Protein AF-A0A1I4W2R2-F1 (afdb_monomer_lite)

Organism: NCBI:txid913024

Foldseek 3Di:
DDQDDDPPPDPDDDDDPDDDDDDPLCPPPLVPQDLVLLVLLLVLLVVLVVLVVLLVVQLVQLVVQLVLLVCVLVCVPDRDLGDGDGDPPPPCVVVPPPDPPSLVSVPVCSVVLVVLVVQLVVLSVQLVVLSVVLVVCSVVVVCVVVSCPSSVVSSVSNVVSVRSNSVSSSVNSVVRVSSSLSSLLSNCVVPLCSVLLSLLVVLLVLLVVLLSVLVNCQVVVNDDLVVNVVSLVVSVVSLVVLPDQDDGPPPVCPVLNVLSVQLSVLSVVLSVLSVVQSVVCVVVVTRDPVSSVSNVVSSVSNVVSSVVNVD

pLDDT: mean 81.14, std 19.71, range [22.89, 98.5]

InterPro domains:
  IPR024291 Protein of unknown function DUF3829 [PF12889] (123-288)

Structure (mmCIF, N/CA/C/O backbone):
data_AF-A0A1I4W2R2-F1
#
_entry.id   AF-A0A1I4W2R2-F1
#
loop_
_atom_site.group_PDB
_atom_site.id
_atom_site.type_symbol
_atom_site.label_atom_id
_atom_site.label_alt_id
_atom_site.label_comp_id
_atom_site.label_asym_id
_atom_site.label_entity_id
_atom_site.label_seq_id
_atom_site.pdbx_PDB_ins_code
_atom_site.Cartn_x
_atom_site.Cartn_y
_atom_site.Cartn_z
_atom_site.occupancy
_atom_site.B_iso_or_equiv
_atom_site.auth_seq_id
_atom_site.auth_comp_id
_atom_site.auth_asym_id
_atom_site.auth_atom_id
_atom_site.pdbx_PDB_model_num
ATOM 1 N N . MET A 1 1 ? -7.993 -5.337 14.441 1.00 23.00 1 MET A N 1
ATOM 2 C CA . MET A 1 1 ? -8.660 -4.969 13.163 1.00 23.00 1 MET A CA 1
ATOM 3 C C . MET A 1 1 ? -7.677 -4.163 12.311 1.00 23.00 1 MET A C 1
ATOM 5 O O . MET A 1 1 ? -7.231 -3.117 12.762 1.00 23.00 1 MET A O 1
ATOM 9 N N . VAL A 1 2 ? -7.242 -4.672 11.152 1.00 23.30 2 VAL A N 1
ATOM 10 C CA . VAL A 1 2 ? -6.255 -3.987 10.293 1.00 23.30 2 VAL A CA 1
ATOM 11 C C . VAL A 1 2 ? -7.017 -3.122 9.292 1.00 23.30 2 VAL A C 1
ATOM 13 O O . VAL A 1 2 ? -7.518 -3.618 8.288 1.00 23.30 2 VAL A O 1
ATOM 16 N N . LEU A 1 3 ? -7.163 -1.838 9.616 1.00 22.89 3 LEU A N 1
ATOM 17 C CA . LEU A 1 3 ? -7.712 -0.842 8.703 1.00 22.89 3 LEU A CA 1
ATOM 18 C C . LEU A 1 3 ? -6.617 -0.503 7.681 1.00 22.89 3 LEU A C 1
ATOM 20 O O . LEU A 1 3 ? -5.637 0.159 8.027 1.00 22.89 3 LEU A O 1
ATOM 24 N N . LEU A 1 4 ? -6.749 -1.000 6.450 1.00 33.16 4 LEU A N 1
ATOM 25 C CA . LEU A 1 4 ? -5.795 -0.746 5.373 1.00 33.16 4 LEU A CA 1
ATOM 26 C C . LEU A 1 4 ? -6.511 -0.217 4.114 1.00 33.16 4 LEU A C 1
ATOM 28 O O . LEU A 1 4 ? -7.437 -0.815 3.573 1.00 33.16 4 LEU A O 1
ATOM 32 N N . LEU A 1 5 ? -6.098 1.022 3.823 1.00 31.06 5 LEU A N 1
ATOM 33 C CA . LEU A 1 5 ? -6.079 1.843 2.610 1.00 31.06 5 LEU A CA 1
ATOM 34 C C . LEU A 1 5 ? -7.101 1.610 1.484 1.00 31.06 5 LEU A C 1
ATOM 36 O O . LEU A 1 5 ? -6.961 0.751 0.627 1.00 31.06 5 LEU A O 1
ATOM 40 N N . LEU A 1 6 ? -7.974 2.607 1.317 1.00 24.73 6 LEU A N 1
ATOM 41 C CA . LEU A 1 6 ? -8.442 3.015 -0.006 1.00 24.73 6 LEU A CA 1
ATOM 42 C C . LEU A 1 6 ? -7.296 3.677 -0.794 1.00 24.73 6 LEU A C 1
ATOM 44 O O . LEU A 1 6 ? -6.964 4.840 -0.561 1.00 24.73 6 LEU A O 1
ATOM 48 N N . LEU A 1 7 ? -6.777 2.996 -1.815 1.00 26.77 7 LEU A N 1
ATOM 49 C CA . LEU A 1 7 ? -6.233 3.659 -3.007 1.00 26.77 7 LEU A CA 1
ATOM 50 C C . LEU A 1 7 ? -7.406 4.043 -3.918 1.00 26.77 7 LEU A C 1
ATOM 52 O O . LEU A 1 7 ? -7.661 3.443 -4.959 1.00 26.77 7 LEU A O 1
ATOM 56 N N . ALA A 1 8 ? -8.167 5.057 -3.506 1.00 25.00 8 ALA A N 1
ATOM 57 C CA . ALA A 1 8 ? -9.080 5.715 -4.425 1.00 25.00 8 ALA A CA 1
ATOM 58 C C . ALA A 1 8 ? -8.234 6.512 -5.428 1.00 25.00 8 ALA A C 1
ATOM 60 O O . ALA A 1 8 ? -7.721 7.584 -5.100 1.00 25.00 8 ALA A O 1
ATOM 61 N N . LEU A 1 9 ? -8.091 5.992 -6.655 1.00 27.14 9 LEU A N 1
ATOM 62 C CA . LEU A 1 9 ? -7.642 6.784 -7.799 1.00 27.14 9 LEU A CA 1
ATOM 63 C C . LEU A 1 9 ? -8.636 7.933 -8.000 1.00 27.14 9 LEU A C 1
ATOM 65 O O . LEU A 1 9 ? -9.634 7.816 -8.711 1.00 27.14 9 LEU A O 1
ATOM 69 N N . THR A 1 10 ? -8.361 9.068 -7.368 1.00 25.23 10 THR A N 1
ATOM 70 C CA . THR A 1 10 ? -8.958 10.326 -7.785 1.00 25.23 10 THR A CA 1
ATOM 71 C C . THR A 1 10 ? -8.205 10.775 -9.027 1.00 25.23 10 THR A C 1
ATOM 73 O O . THR A 1 10 ? -6.991 10.960 -9.030 1.00 25.23 10 THR A O 1
ATOM 76 N N . THR A 1 11 ? -8.931 10.896 -10.134 1.00 26.45 11 THR A N 1
ATOM 77 C CA . THR A 1 11 ? -8.430 11.534 -11.347 1.00 26.45 11 THR A CA 1
ATOM 78 C C . THR A 1 11 ? -8.100 12.986 -11.011 1.00 26.45 11 THR A C 1
ATOM 80 O O . THR A 1 11 ? -8.998 13.829 -10.944 1.00 26.45 11 THR A O 1
ATOM 83 N N . VAL A 1 12 ? -6.827 13.280 -10.749 1.00 29.75 12 VAL A N 1
ATOM 84 C CA . VAL A 1 12 ? -6.373 14.648 -10.496 1.00 29.75 12 VAL A CA 1
ATOM 85 C C . VAL A 1 12 ? -6.459 15.430 -11.807 1.00 29.75 12 VAL A C 1
ATOM 87 O O . VAL A 1 12 ? -5.849 15.075 -12.816 1.00 29.75 12 VAL A O 1
ATOM 90 N N . GLY A 1 13 ? -7.268 16.491 -11.794 1.00 26.05 13 GLY A N 1
ATOM 91 C CA . GLY A 1 13 ? -7.379 17.449 -12.887 1.00 26.05 13 GLY A CA 1
ATOM 92 C C . GLY A 1 13 ? -6.045 18.148 -13.152 1.00 26.05 13 GLY A C 1
ATOM 93 O O . GLY A 1 13 ? -5.323 18.526 -12.232 1.00 26.05 13 GLY A O 1
ATOM 94 N N . ALA A 1 14 ? -5.719 18.317 -14.431 1.00 32.28 14 ALA A N 1
ATOM 95 C CA . ALA A 1 14 ? -4.455 18.878 -14.881 1.00 32.28 14 ALA A CA 1
ATOM 96 C C . ALA A 1 14 ? -4.341 20.379 -14.562 1.00 32.28 14 ALA A C 1
ATOM 98 O O . ALA A 1 14 ? -5.140 21.184 -15.040 1.00 32.28 14 ALA A O 1
ATOM 99 N N . ILE A 1 15 ? -3.290 20.767 -13.836 1.00 31.72 15 ILE A N 1
ATOM 100 C CA . ILE A 1 15 ? -2.778 22.141 -13.842 1.00 31.72 15 ILE A CA 1
ATOM 101 C C . ILE A 1 15 ? -1.446 22.115 -14.592 1.00 31.72 15 ILE A C 1
ATOM 103 O O . ILE A 1 15 ? -0.460 21.541 -14.134 1.00 31.72 15 ILE A O 1
ATOM 107 N N . SER A 1 16 ? -1.470 22.699 -15.790 1.00 31.86 16 SER A N 1
ATOM 108 C CA . SER A 1 16 ? -0.332 22.860 -16.694 1.00 31.86 16 SER A CA 1
ATOM 109 C C . SER A 1 16 ? 0.653 23.893 -16.139 1.00 31.86 16 SER A C 1
ATOM 111 O O . SER A 1 16 ? 0.303 25.058 -15.941 1.00 31.86 16 SER A O 1
ATOM 113 N N . CYS A 1 17 ? 1.911 23.491 -15.960 1.00 37.91 17 CYS A N 1
ATOM 114 C CA . CYS A 1 17 ? 3.038 24.416 -16.016 1.00 37.91 17 CYS A CA 1
ATOM 115 C C . CYS A 1 17 ? 3.266 24.733 -17.503 1.00 37.91 17 CYS A C 1
ATOM 117 O O . CYS A 1 17 ? 3.759 23.890 -18.237 1.00 37.91 17 CYS A O 1
ATOM 119 N N . LYS A 1 18 ? 2.764 25.895 -17.943 1.00 34.47 18 LYS A N 1
ATOM 120 C CA . LYS A 1 18 ? 2.827 26.484 -19.299 1.00 34.47 18 LYS A CA 1
ATOM 121 C C . LYS A 1 18 ? 3.645 25.717 -20.358 1.00 34.47 18 LYS A C 1
ATOM 123 O O . LYS A 1 18 ? 4.866 25.804 -20.365 1.00 34.47 18 LYS A O 1
ATOM 128 N N . GLY A 1 19 ? 2.929 25.164 -21.341 1.00 34.22 19 GLY A N 1
ATOM 129 C CA . GLY A 1 19 ? 3.471 24.791 -22.651 1.00 34.22 19 GLY A CA 1
ATOM 130 C C . GLY A 1 19 ? 2.745 23.606 -23.286 1.00 34.22 19 GLY A C 1
ATOM 131 O O . GLY A 1 19 ? 3.116 22.469 -23.058 1.00 34.22 19 GLY A O 1
ATOM 132 N N . ASP A 1 20 ? 1.699 23.891 -24.064 1.00 34.59 20 ASP A N 1
ATOM 133 C CA . ASP A 1 20 ? 1.106 23.033 -25.103 1.00 34.59 20 ASP A CA 1
ATOM 134 C C . ASP A 1 20 ? 0.664 21.593 -24.750 1.00 34.59 20 ASP A C 1
ATOM 136 O O . ASP A 1 20 ? 1.311 20.596 -25.053 1.00 34.59 20 ASP A O 1
ATOM 140 N N . GLY A 1 21 ? -0.577 21.490 -24.262 1.00 32.88 21 GLY A N 1
ATOM 141 C CA . GLY A 1 21 ? -1.592 20.617 -24.877 1.00 32.88 21 GLY A CA 1
ATOM 142 C C . GLY A 1 21 ? -1.305 19.118 -25.041 1.00 32.88 21 GLY A C 1
ATOM 143 O O . GLY A 1 21 ? -1.758 18.545 -26.034 1.00 32.88 21 GLY A O 1
ATOM 144 N N . LYS A 1 22 ? -0.620 18.461 -24.097 1.00 31.33 22 LYS A N 1
ATOM 145 C CA . LYS A 1 22 ? -0.508 16.989 -24.042 1.00 31.33 22 LYS A CA 1
ATOM 146 C C . LYS A 1 22 ? -0.783 16.417 -22.649 1.00 31.33 22 LYS A C 1
ATOM 148 O O . LYS A 1 22 ? -0.870 17.152 -21.670 1.00 31.33 22 LYS A O 1
ATOM 153 N N . ASN A 1 23 ? -1.041 15.108 -22.625 1.00 34.94 23 ASN A N 1
ATOM 154 C CA . ASN A 1 23 ? -1.671 14.354 -21.542 1.00 34.94 23 ASN A CA 1
ATOM 155 C C . ASN A 1 23 ? -0.996 14.553 -20.166 1.00 34.94 23 ASN A C 1
ATOM 157 O O . ASN A 1 23 ? 0.213 14.744 -20.096 1.00 34.94 23 ASN A O 1
ATOM 161 N N . PRO A 1 24 ? -1.734 14.433 -19.043 1.00 36.25 24 PRO A N 1
ATOM 162 C CA . PRO A 1 24 ? -1.211 14.691 -17.692 1.00 36.25 24 PRO A CA 1
ATOM 163 C C . PRO A 1 24 ? -0.090 13.737 -17.261 1.00 36.25 24 PRO A C 1
ATOM 165 O O . PRO A 1 24 ? 0.709 14.070 -16.393 1.00 36.25 24 PRO A O 1
ATOM 168 N N . SER A 1 25 ? 0.004 12.564 -17.892 1.00 39.19 25 SER A N 1
ATOM 169 C CA . SER A 1 25 ? 1.116 11.636 -17.699 1.00 39.19 25 SER A CA 1
ATOM 170 C C . SER A 1 25 ? 2.421 12.128 -18.319 1.00 39.19 25 SER A C 1
ATOM 172 O O . SER A 1 25 ? 3.429 11.470 -18.112 1.00 39.19 25 SER A O 1
ATOM 174 N N . ASP A 1 26 ? 2.440 13.237 -19.067 1.00 38.78 26 ASP A N 1
ATOM 175 C CA . ASP A 1 26 ? 3.607 13.726 -19.814 1.00 38.78 26 ASP A CA 1
ATOM 176 C C . ASP A 1 26 ? 4.389 14.830 -19.082 1.00 38.78 26 ASP A C 1
ATOM 178 O O . ASP A 1 26 ? 5.501 15.143 -19.488 1.00 38.78 26 ASP A O 1
ATOM 182 N N . SER A 1 27 ? 3.900 15.373 -17.960 1.00 42.09 27 SER A N 1
ATOM 183 C CA . SER A 1 27 ? 4.477 16.580 -17.335 1.00 42.09 27 SER A CA 1
ATOM 184 C C . SER A 1 27 ? 5.684 16.348 -16.409 1.00 42.09 27 SER A C 1
ATOM 186 O O . SER A 1 27 ? 5.876 17.074 -15.435 1.00 42.09 27 SER A O 1
ATOM 188 N N . VAL A 1 28 ? 6.507 15.349 -16.713 1.00 45.59 28 VAL A N 1
ATOM 189 C CA . VAL A 1 28 ? 7.941 15.456 -16.430 1.00 45.59 28 VAL A CA 1
ATOM 190 C C . VAL A 1 28 ? 8.531 15.669 -17.805 1.00 45.59 28 VAL A C 1
ATOM 192 O O . VAL A 1 28 ? 8.522 14.728 -18.600 1.00 45.59 28 VAL A O 1
ATOM 195 N N . GLU A 1 29 ? 8.955 16.893 -18.120 1.00 46.53 29 GLU A N 1
ATOM 196 C CA . GLU A 1 29 ? 9.749 17.117 -19.323 1.00 46.53 29 GLU A CA 1
ATOM 197 C C . GLU A 1 29 ? 11.014 16.267 -19.186 1.00 46.53 29 GLU A C 1
ATOM 199 O O . GLU A 1 29 ? 11.981 16.625 -18.520 1.00 46.53 29 GLU A O 1
ATOM 204 N N . THR A 1 30 ? 10.990 15.092 -19.811 1.00 48.91 30 THR A N 1
ATOM 205 C CA . THR A 1 30 ? 12.133 14.180 -19.921 1.00 48.91 30 THR A CA 1
ATOM 206 C C . THR A 1 30 ? 13.307 14.832 -20.653 1.00 48.91 30 THR A C 1
ATOM 208 O O . THR A 1 30 ? 14.412 14.301 -20.621 1.00 48.91 30 THR A O 1
ATOM 211 N N . ALA A 1 31 ? 13.078 15.990 -21.284 1.00 46.16 31 ALA A N 1
ATOM 212 C CA . ALA A 1 31 ? 14.066 16.790 -21.988 1.00 46.16 31 ALA A CA 1
ATOM 213 C C . ALA A 1 31 ? 15.191 17.333 -21.081 1.00 46.16 31 ALA A C 1
ATOM 215 O O . ALA A 1 31 ? 16.305 17.480 -21.578 1.00 46.16 31 ALA A O 1
ATOM 216 N N . ASP A 1 32 ? 14.945 17.537 -19.777 1.00 53.31 32 ASP A N 1
ATOM 217 C CA . ASP A 1 32 ? 15.915 18.156 -18.848 1.00 53.31 32 ASP A CA 1
ATOM 218 C C . ASP A 1 32 ? 16.430 17.214 -17.736 1.00 53.31 32 ASP A C 1
ATOM 220 O O . ASP A 1 32 ? 17.210 17.620 -16.867 1.00 53.31 32 ASP A O 1
ATOM 224 N N . LEU A 1 33 ? 16.035 15.934 -17.741 1.00 68.56 33 LEU A N 1
ATOM 225 C CA . LEU A 1 33 ? 16.550 14.950 -16.783 1.00 68.56 33 LEU A CA 1
ATOM 226 C C . LEU A 1 33 ? 17.953 14.486 -17.194 1.00 68.56 33 LEU A C 1
ATOM 228 O O . LEU A 1 33 ? 18.127 13.705 -18.130 1.00 68.56 33 LEU A O 1
ATOM 232 N N . ASN A 1 34 ? 18.967 14.944 -16.462 1.00 72.00 34 ASN A N 1
ATOM 233 C CA . ASN A 1 34 ? 20.305 14.371 -16.526 1.00 72.00 34 ASN A CA 1
ATOM 234 C C . ASN A 1 34 ? 20.425 13.207 -15.524 1.00 72.00 34 ASN A C 1
ATOM 236 O O . ASN A 1 34 ? 19.542 12.972 -14.701 1.00 72.00 34 ASN A O 1
ATOM 240 N N . GLN A 1 35 ? 21.520 12.450 -15.595 1.00 75.12 35 GLN A N 1
ATOM 241 C CA . GLN A 1 35 ? 21.709 11.265 -14.752 1.00 75.12 35 GLN A CA 1
ATOM 242 C C . GLN A 1 35 ? 21.677 11.590 -13.246 1.00 75.12 35 GLN A C 1
ATOM 244 O O . GLN A 1 35 ? 21.188 10.787 -12.457 1.00 75.12 35 GLN A O 1
ATOM 249 N N . GLU A 1 36 ? 22.164 12.765 -12.841 1.00 77.50 36 GLU A N 1
ATOM 250 C CA . GLU A 1 36 ? 22.185 13.196 -11.440 1.00 77.50 36 GLU A CA 1
ATOM 251 C C . GLU A 1 36 ? 20.778 13.536 -10.930 1.00 77.50 36 GLU A C 1
ATOM 253 O O . GLU A 1 36 ? 20.367 13.024 -9.887 1.00 77.50 36 GLU A O 1
ATOM 258 N N . SER A 1 37 ? 20.003 14.324 -11.684 1.00 79.44 37 SER A N 1
ATOM 259 C CA . SER A 1 37 ? 18.628 14.673 -11.308 1.00 79.44 37 SER A CA 1
ATOM 260 C C . SER A 1 37 ? 17.683 13.470 -11.368 1.00 79.44 37 SER A C 1
ATOM 262 O O . SER A 1 37 ? 16.829 13.322 -10.493 1.00 79.44 37 SER A O 1
ATOM 264 N N . ALA A 1 38 ? 17.882 12.558 -12.325 1.00 81.31 38 ALA A N 1
ATOM 265 C CA . ALA A 1 38 ? 17.146 11.300 -12.395 1.00 81.31 38 ALA A CA 1
ATOM 266 C C . ALA A 1 38 ? 17.435 10.395 -11.180 1.00 81.31 38 ALA A C 1
ATOM 268 O O . ALA A 1 38 ? 16.503 9.891 -10.550 1.00 81.31 38 ALA A O 1
ATOM 269 N N . ASN A 1 39 ? 18.708 10.244 -10.793 1.00 78.69 39 ASN A N 1
ATOM 270 C CA . ASN A 1 39 ? 19.089 9.447 -9.621 1.00 78.69 39 ASN A CA 1
ATOM 271 C C . ASN A 1 39 ? 18.482 10.023 -8.338 1.00 78.69 39 ASN A C 1
ATOM 273 O O . ASN A 1 39 ? 17.943 9.280 -7.518 1.00 78.69 39 ASN A O 1
ATOM 277 N N . LEU A 1 40 ? 18.525 11.348 -8.185 1.00 82.81 40 LEU A N 1
ATOM 278 C CA . LEU A 1 40 ? 17.969 12.020 -7.018 1.00 82.81 40 LEU A CA 1
ATOM 279 C C . LEU A 1 40 ? 16.445 11.843 -6.914 1.00 82.81 40 LEU A C 1
ATOM 281 O O . LEU A 1 40 ? 15.921 11.681 -5.810 1.00 82.81 40 LEU A O 1
ATOM 285 N N . MET A 1 41 ? 15.732 11.847 -8.043 1.00 85.44 41 MET A N 1
ATOM 286 C CA . MET A 1 41 ? 14.284 11.614 -8.086 1.00 85.44 41 MET A CA 1
ATOM 287 C C . MET A 1 41 ? 13.923 10.187 -7.660 1.00 85.44 41 MET A C 1
ATOM 289 O O . MET A 1 41 ? 13.035 10.005 -6.822 1.00 85.44 41 MET A O 1
ATOM 293 N N . ILE A 1 42 ? 14.651 9.186 -8.167 1.00 81.06 42 ILE A N 1
ATOM 294 C CA . ILE A 1 42 ? 14.487 7.782 -7.756 1.00 81.06 42 ILE A CA 1
ATOM 295 C C . ILE A 1 42 ? 14.785 7.624 -6.264 1.00 81.06 42 ILE A C 1
ATOM 297 O O . ILE A 1 42 ? 13.985 7.042 -5.531 1.00 81.06 42 ILE A O 1
ATOM 301 N N . GLU A 1 43 ? 15.905 8.175 -5.792 1.00 79.75 43 GLU A N 1
ATOM 302 C CA . GLU A 1 43 ? 16.295 8.104 -4.383 1.00 79.75 43 GLU A CA 1
ATOM 303 C C . GLU A 1 43 ? 15.248 8.761 -3.474 1.00 79.75 43 GLU A C 1
ATOM 305 O O . GLU A 1 43 ? 14.883 8.200 -2.439 1.00 79.75 43 GLU A O 1
ATOM 310 N N . SER A 1 44 ? 14.726 9.923 -3.868 1.00 84.25 44 SER A N 1
ATOM 311 C CA . SER A 1 44 ? 13.706 10.647 -3.103 1.00 84.25 44 SER A CA 1
ATOM 312 C C . SER A 1 44 ? 12.386 9.878 -3.035 1.00 84.25 44 SER A C 1
ATOM 314 O O . SER A 1 44 ? 11.816 9.742 -1.952 1.00 84.25 44 SER A O 1
ATOM 316 N N . SER A 1 45 ? 11.940 9.299 -4.153 1.00 85.75 45 SER A N 1
ATOM 317 C CA . SER A 1 45 ? 10.739 8.454 -4.186 1.00 85.75 45 SER A CA 1
ATOM 318 C C . SER A 1 45 ? 10.899 7.192 -3.324 1.00 85.75 45 SER A C 1
ATOM 320 O O . SER A 1 45 ? 10.047 6.888 -2.486 1.00 85.75 45 SER A O 1
ATOM 322 N N . ASN A 1 46 ? 12.047 6.511 -3.419 1.00 79.38 46 ASN A N 1
ATOM 323 C CA . ASN A 1 46 ? 12.361 5.346 -2.586 1.00 79.38 46 ASN A CA 1
ATOM 324 C C . ASN A 1 46 ? 12.415 5.688 -1.091 1.00 79.38 46 ASN A C 1
ATOM 326 O O . ASN A 1 46 ? 11.983 4.893 -0.254 1.00 79.38 46 ASN A O 1
ATOM 330 N N . LYS A 1 47 ? 12.901 6.882 -0.736 1.00 83.44 47 LYS A N 1
ATOM 331 C CA . LYS A 1 47 ? 12.883 7.373 0.647 1.00 83.44 47 LYS A CA 1
ATOM 332 C C . LYS A 1 47 ? 11.462 7.591 1.166 1.00 83.44 47 LYS A C 1
ATOM 334 O O . LYS A 1 47 ? 11.199 7.242 2.315 1.00 83.44 47 LYS A O 1
ATOM 339 N N . PHE A 1 48 ? 10.539 8.113 0.353 1.00 86.62 48 PHE A N 1
ATOM 340 C CA . PHE A 1 48 ? 9.129 8.216 0.753 1.00 86.62 48 PHE A CA 1
ATOM 341 C C . PHE A 1 48 ? 8.506 6.838 1.008 1.00 86.62 48 PHE A C 1
ATOM 343 O O . PHE A 1 48 ? 7.826 6.655 2.019 1.00 86.62 48 PHE A O 1
ATOM 350 N N . LEU A 1 49 ? 8.814 5.845 0.167 1.00 83.00 49 LEU A N 1
ATOM 351 C CA . LEU A 1 49 ? 8.369 4.461 0.370 1.00 83.00 49 LEU A CA 1
ATOM 352 C C . LEU A 1 49 ? 8.932 3.839 1.654 1.00 83.00 49 LEU A C 1
ATOM 354 O O . LEU A 1 49 ? 8.188 3.237 2.428 1.00 83.00 49 LEU A O 1
ATOM 358 N N . ASP A 1 50 ? 10.228 4.000 1.919 1.00 76.62 50 ASP A N 1
ATOM 359 C CA . ASP A 1 50 ? 10.860 3.502 3.148 1.00 76.62 50 ASP A CA 1
ATOM 360 C C . ASP A 1 50 ? 10.262 4.155 4.407 1.00 76.62 50 ASP A C 1
ATOM 362 O O . ASP A 1 50 ? 9.959 3.471 5.390 1.00 76.62 50 ASP A O 1
ATOM 366 N N . LEU A 1 51 ? 10.015 5.468 4.367 1.00 82.19 51 LEU A N 1
ATOM 367 C CA . LEU A 1 51 ? 9.336 6.179 5.452 1.00 82.19 51 LEU A CA 1
ATOM 368 C C . LEU A 1 51 ? 7.914 5.659 5.671 1.00 82.19 51 LEU A C 1
ATOM 370 O O . LEU A 1 51 ? 7.530 5.441 6.821 1.00 82.19 51 LEU A O 1
ATOM 374 N N . SER A 1 52 ? 7.152 5.431 4.599 1.00 86.19 52 SER A N 1
ATOM 375 C CA . SER A 1 52 ? 5.806 4.860 4.683 1.00 86.19 52 SER A CA 1
ATOM 376 C C . SER A 1 52 ? 5.826 3.472 5.332 1.00 86.19 52 SER A C 1
ATOM 378 O O . SER A 1 52 ? 5.127 3.249 6.320 1.00 86.19 52 SER A O 1
ATOM 380 N N . ARG A 1 53 ? 6.722 2.576 4.898 1.00 78.31 53 ARG A N 1
ATOM 381 C CA . ARG A 1 53 ? 6.881 1.233 5.491 1.00 78.31 53 ARG A CA 1
ATOM 382 C C . ARG A 1 53 ? 7.216 1.286 6.982 1.00 78.31 53 ARG A C 1
ATOM 384 O O . ARG A 1 53 ? 6.618 0.569 7.784 1.00 78.31 53 ARG A O 1
ATOM 391 N N . LYS A 1 54 ? 8.140 2.166 7.381 1.00 75.94 54 LYS A N 1
ATOM 392 C CA . LYS A 1 54 ? 8.505 2.362 8.797 1.00 75.94 54 LYS A CA 1
ATOM 393 C C . LYS A 1 54 ? 7.335 2.893 9.629 1.00 75.94 54 LYS A C 1
ATOM 395 O O . LYS A 1 54 ? 7.181 2.492 10.784 1.00 75.94 54 LYS A O 1
ATOM 400 N N . ARG A 1 55 ? 6.520 3.784 9.058 1.00 86.44 55 ARG A N 1
ATOM 401 C CA . ARG A 1 55 ? 5.334 4.365 9.706 1.00 86.44 55 ARG A CA 1
ATOM 402 C C . ARG A 1 55 ? 4.215 3.355 9.885 1.00 86.44 55 ARG A C 1
ATOM 404 O O . ARG A 1 55 ? 3.660 3.306 10.981 1.00 86.44 55 ARG A O 1
ATOM 411 N N . ASN A 1 56 ? 3.961 2.512 8.887 1.00 84.19 56 ASN A N 1
ATOM 412 C CA . ASN A 1 56 ? 2.938 1.467 8.960 1.00 84.19 56 ASN A CA 1
ATOM 413 C C . ASN A 1 56 ? 3.156 0.553 10.170 1.00 84.19 56 ASN A C 1
ATOM 415 O O . ASN A 1 56 ? 2.237 0.354 10.953 1.00 84.19 56 ASN A O 1
ATOM 419 N N . GLY A 1 57 ? 4.399 0.148 10.448 1.00 75.62 57 GLY A N 1
ATOM 420 C CA . GLY A 1 57 ? 4.682 -0.655 11.642 1.00 75.62 57 GLY A CA 1
ATOM 421 C C . GLY A 1 57 ? 4.331 0.035 12.972 1.00 75.62 57 GLY A C 1
ATOM 422 O O . GLY A 1 57 ? 4.028 -0.642 13.951 1.00 75.62 57 GLY A O 1
ATOM 423 N N . ASN A 1 58 ? 4.374 1.370 13.054 1.00 83.12 58 ASN A N 1
ATOM 424 C CA . ASN A 1 58 ? 3.886 2.098 14.232 1.00 83.12 58 ASN A CA 1
ATOM 425 C C . ASN A 1 58 ? 2.363 2.252 14.230 1.00 83.12 58 ASN A C 1
ATOM 427 O O . ASN A 1 58 ? 1.771 2.149 15.298 1.00 83.12 58 ASN A O 1
ATOM 431 N N . ILE A 1 59 ? 1.745 2.453 13.065 1.00 89.94 59 ILE A N 1
ATOM 432 C CA . ILE A 1 59 ? 0.284 2.494 12.916 1.00 89.94 59 ILE A CA 1
ATOM 433 C C . ILE A 1 59 ? -0.329 1.170 13.376 1.00 89.94 59 ILE A C 1
ATOM 435 O O . ILE A 1 59 ? -1.230 1.188 14.209 1.00 89.94 59 ILE A O 1
ATOM 439 N N . ASP A 1 60 ? 0.229 0.032 12.959 1.00 84.00 60 ASP A N 1
ATOM 440 C CA . ASP A 1 60 ? -0.235 -1.293 13.384 1.00 84.00 60 ASP A CA 1
ATOM 441 C C . ASP A 1 60 ? -0.158 -1.460 14.905 1.00 84.00 60 ASP A C 1
ATOM 443 O O . ASP A 1 60 ? -1.078 -1.971 15.544 1.00 84.00 60 ASP A O 1
ATOM 447 N N . ARG A 1 61 ? 0.936 -1.007 15.529 1.00 82.88 61 ARG A N 1
ATOM 448 C CA . ARG A 1 61 ? 1.075 -1.040 16.996 1.00 82.88 61 ARG A CA 1
ATOM 449 C C . ARG A 1 61 ? 0.062 -0.133 17.680 1.00 82.88 61 ARG A C 1
ATOM 451 O O . ARG A 1 61 ? -0.460 -0.517 18.723 1.00 82.88 61 ARG A O 1
ATOM 458 N N . THR A 1 62 ? -0.210 1.038 17.110 1.00 90.94 62 THR A N 1
ATOM 459 C CA . THR A 1 62 ? -1.221 1.967 17.616 1.00 90.94 62 THR A CA 1
ATOM 460 C C . THR A 1 62 ? -2.619 1.361 17.531 1.00 90.94 62 THR A C 1
ATOM 462 O O . THR A 1 62 ? -3.307 1.355 18.545 1.00 90.94 62 THR A O 1
ATOM 465 N N . LEU A 1 63 ? -3.013 0.790 16.389 1.00 90.25 63 LEU A N 1
ATOM 466 C CA . LEU A 1 63 ? -4.320 0.142 16.213 1.00 90.25 63 LEU A CA 1
ATOM 467 C C . LEU A 1 63 ? -4.511 -1.033 17.183 1.00 90.25 63 LEU A C 1
ATOM 469 O O . LEU A 1 63 ? -5.535 -1.138 17.853 1.00 90.25 63 LEU A O 1
ATOM 473 N N . ASN A 1 64 ? -3.492 -1.884 17.334 1.00 85.25 64 ASN A N 1
ATOM 474 C CA . ASN A 1 64 ? -3.537 -2.969 18.319 1.00 85.25 64 ASN A CA 1
ATOM 475 C C . ASN A 1 64 ? -3.646 -2.434 19.757 1.00 85.25 64 ASN A C 1
ATOM 477 O O . ASN A 1 64 ? -4.336 -3.006 20.601 1.00 85.25 64 ASN A O 1
ATOM 481 N N . TYR A 1 65 ? -2.960 -1.329 20.058 1.00 90.06 65 TYR A N 1
ATOM 482 C CA . TYR A 1 65 ? -3.020 -0.702 21.372 1.00 90.06 65 TYR A CA 1
ATOM 483 C C . TYR A 1 65 ? -4.396 -0.095 21.667 1.00 90.06 65 TYR A C 1
ATOM 485 O O . TYR A 1 65 ? -4.912 -0.314 22.763 1.00 90.06 65 TYR A O 1
ATOM 493 N N . THR A 1 66 ? -5.009 0.628 20.724 1.00 93.81 66 THR A N 1
ATOM 494 C CA . THR A 1 66 ? -6.345 1.221 20.909 1.00 93.81 66 THR A CA 1
ATOM 495 C C . THR A 1 66 ? -7.415 0.146 21.098 1.00 93.81 66 THR A C 1
ATOM 497 O O . THR A 1 66 ? -8.243 0.275 22.003 1.00 93.81 66 THR A O 1
ATOM 500 N N . GLU A 1 67 ? -7.342 -0.952 20.341 1.00 90.19 67 GLU A N 1
ATOM 501 C CA . GLU A 1 67 ? -8.218 -2.122 20.497 1.00 90.19 67 GLU A CA 1
ATOM 502 C C . GLU A 1 67 ? -8.086 -2.735 21.905 1.00 90.19 67 GLU A C 1
ATOM 504 O O . GLU A 1 67 ? -9.078 -2.891 22.623 1.00 90.19 67 GLU A O 1
ATOM 509 N N . HIS A 1 68 ? -6.854 -2.968 22.375 1.00 88.19 68 HIS A N 1
ATOM 510 C CA . HIS A 1 68 ? -6.614 -3.476 23.730 1.00 88.19 68 HIS A CA 1
ATOM 511 C C . HIS A 1 68 ? -7.056 -2.508 24.837 1.00 88.19 68 HIS A C 1
ATOM 513 O O . HIS A 1 68 ? -7.511 -2.952 25.893 1.00 88.19 68 HIS A O 1
ATOM 519 N N . VAL A 1 69 ? -6.923 -1.194 24.635 1.00 91.81 69 VAL A N 1
ATOM 520 C CA . VAL A 1 69 ? -7.417 -0.189 25.587 1.00 91.81 69 VAL A CA 1
ATOM 521 C C . VAL A 1 69 ? -8.940 -0.254 25.704 1.00 91.81 69 VAL A C 1
ATOM 523 O O . VAL A 1 69 ? -9.460 -0.248 26.824 1.00 91.81 69 VAL A O 1
ATOM 526 N N . ALA A 1 70 ? -9.655 -0.359 24.583 1.00 90.75 70 ALA A N 1
ATOM 527 C CA . ALA A 1 70 ? -11.112 -0.472 24.584 1.00 90.75 70 ALA A CA 1
ATOM 528 C C . ALA A 1 70 ? -11.590 -1.737 25.325 1.00 90.75 70 ALA A C 1
ATOM 530 O O . ALA A 1 70 ? -12.519 -1.681 26.143 1.00 90.75 70 ALA A O 1
ATOM 531 N N . ASP A 1 71 ? -10.917 -2.869 25.112 1.00 89.50 71 ASP A N 1
ATOM 532 C CA . ASP A 1 71 ? -11.211 -4.115 25.823 1.00 89.50 71 ASP A CA 1
ATOM 533 C C . ASP A 1 71 ? -10.878 -4.033 27.321 1.00 89.50 71 ASP A C 1
ATOM 535 O O . ASP A 1 71 ? -11.683 -4.462 28.155 1.00 89.50 71 ASP A O 1
ATOM 539 N N . TYR A 1 72 ? -9.745 -3.414 27.676 1.00 88.25 72 TYR A N 1
ATOM 540 C CA . TYR A 1 72 ? -9.333 -3.203 29.067 1.00 88.25 72 TYR A CA 1
ATOM 541 C C . TYR A 1 72 ? -10.345 -2.362 29.854 1.00 88.25 72 TYR A C 1
ATOM 543 O O . TYR A 1 72 ? -10.761 -2.760 30.943 1.00 88.25 72 TYR A O 1
ATOM 551 N N . ILE A 1 73 ? -10.795 -1.239 29.287 1.00 90.19 73 ILE A N 1
ATOM 552 C CA . ILE A 1 73 ? -11.779 -0.349 29.924 1.00 90.19 73 ILE A CA 1
ATOM 553 C C . ILE A 1 73 ? -13.155 -1.017 30.030 1.00 90.19 73 ILE A C 1
ATOM 555 O O . ILE A 1 73 ? -13.836 -0.869 31.045 1.00 90.19 73 ILE A O 1
ATOM 559 N N . SER A 1 74 ? -13.583 -1.760 29.004 1.00 86.31 74 SER A N 1
ATOM 560 C CA . SER A 1 74 ? -14.911 -2.394 28.985 1.00 86.31 74 SER A CA 1
ATOM 561 C C . SER A 1 74 ? -15.040 -3.612 29.909 1.00 86.31 74 SER A C 1
ATOM 563 O O . SER A 1 74 ? -16.137 -4.153 30.068 1.00 86.31 74 SER A O 1
ATOM 565 N N . GLY A 1 75 ? -13.946 -4.055 30.538 1.00 79.50 75 GLY A N 1
ATOM 566 C CA . GLY A 1 75 ? -13.956 -5.177 31.474 1.00 79.50 75 GLY A CA 1
ATOM 567 C C . GLY A 1 75 ? -14.212 -6.534 30.811 1.00 79.50 75 GLY A C 1
ATOM 568 O O . GLY A 1 75 ? -14.539 -7.506 31.504 1.00 79.50 75 GLY A O 1
ATOM 569 N N . LYS A 1 76 ? -14.058 -6.638 29.482 1.00 77.38 76 LYS A N 1
ATOM 570 C CA . LYS A 1 76 ? -14.025 -7.936 28.798 1.00 77.38 76 LYS A CA 1
ATOM 571 C C . LYS A 1 76 ? -12.803 -8.713 29.331 1.00 77.38 76 LYS A C 1
ATOM 573 O O . LYS A 1 76 ? -11.695 -8.196 29.389 1.00 77.38 76 LYS A O 1
ATOM 578 N N . ARG A 1 77 ? -13.063 -9.918 29.866 1.00 45.75 77 ARG A N 1
ATOM 579 C CA . ARG A 1 77 ? -12.209 -10.702 30.794 1.00 45.75 77 ARG A CA 1
ATOM 580 C C . ARG A 1 77 ? -10.705 -10.702 30.460 1.00 45.75 77 ARG A C 1
ATOM 582 O O . ARG A 1 77 ? -10.318 -10.819 29.308 1.00 45.75 77 ARG A O 1
ATOM 589 N N . THR A 1 78 ? -9.867 -10.754 31.506 1.00 56.41 78 THR A N 1
ATOM 590 C CA . THR A 1 78 ? -8.403 -11.016 31.470 1.00 56.41 78 THR A CA 1
ATOM 591 C C . THR A 1 78 ? -7.503 -9.950 30.832 1.00 56.41 78 THR A C 1
ATOM 593 O O . THR A 1 78 ? -6.327 -10.221 30.607 1.00 56.41 78 THR A O 1
ATOM 596 N N . ALA A 1 79 ? -7.998 -8.734 30.598 1.00 59.56 79 ALA A N 1
ATOM 597 C CA . ALA A 1 79 ? -7.194 -7.672 30.005 1.00 59.56 79 ALA A CA 1
ATOM 598 C C . ALA A 1 79 ? -6.050 -7.230 30.943 1.00 59.56 79 ALA A C 1
ATOM 600 O O . ALA A 1 79 ? -6.243 -6.542 31.948 1.00 59.56 79 ALA A O 1
ATOM 601 N N . ILE A 1 80 ? -4.839 -7.674 30.613 1.00 71.12 80 ILE A N 1
ATOM 602 C CA . ILE A 1 80 ? -3.589 -7.136 31.148 1.00 71.12 80 ILE A CA 1
ATOM 603 C C . ILE A 1 80 ? -3.532 -5.660 30.745 1.00 71.12 80 ILE A C 1
ATOM 605 O O . ILE A 1 80 ? -3.898 -5.326 29.618 1.00 71.12 80 ILE A O 1
ATOM 609 N N . LYS A 1 81 ? -3.074 -4.783 31.651 1.00 79.19 81 LYS A N 1
ATOM 610 C CA . LYS A 1 81 ? -2.908 -3.356 31.346 1.00 79.19 81 LYS A CA 1
ATOM 611 C C . LYS A 1 81 ? -2.143 -3.214 30.020 1.00 79.19 81 LYS A C 1
ATOM 613 O O . LYS A 1 81 ? -1.036 -3.756 29.915 1.00 79.19 81 LYS A O 1
ATOM 618 N N . PRO A 1 82 ? -2.709 -2.524 29.017 1.00 79.88 82 PRO A N 1
ATOM 619 C CA . PRO A 1 82 ? -2.113 -2.481 27.695 1.00 79.88 82 PRO A CA 1
ATOM 620 C C . PRO A 1 82 ? -0.784 -1.727 27.753 1.00 79.88 82 PRO A C 1
ATOM 622 O O . PRO A 1 82 ? -0.662 -0.681 28.394 1.00 79.88 82 PRO A O 1
ATOM 625 N N . ASN A 1 83 ? 0.223 -2.271 27.076 1.00 78.06 83 ASN A N 1
ATOM 626 C CA . ASN A 1 83 ? 1.534 -1.652 26.941 1.00 78.06 83 ASN A CA 1
ATOM 627 C C . ASN A 1 83 ? 1.742 -1.202 25.495 1.00 78.06 83 ASN A C 1
ATOM 629 O O . ASN A 1 83 ? 1.326 -1.890 24.565 1.00 78.06 83 ASN A O 1
ATOM 633 N N . LEU A 1 84 ? 2.418 -0.071 25.318 1.00 78.19 84 LEU A N 1
ATOM 634 C CA . LEU A 1 84 ? 2.722 0.498 24.013 1.00 78.19 84 LEU A CA 1
ATOM 635 C C . LEU A 1 84 ? 4.222 0.731 23.891 1.00 78.19 84 LEU A C 1
ATOM 637 O O . LEU A 1 84 ? 4.823 1.406 24.726 1.00 78.19 84 LEU A O 1
ATOM 641 N N . VAL A 1 85 ? 4.798 0.226 22.804 1.00 72.75 85 VAL A N 1
ATOM 642 C CA . VAL A 1 85 ? 6.170 0.525 22.392 1.00 72.75 85 VAL A CA 1
ATOM 643 C C . VAL A 1 85 ? 6.118 1.059 20.967 1.00 72.75 85 VAL A C 1
ATOM 645 O O . VAL A 1 85 ? 5.930 0.299 20.021 1.00 72.75 85 VAL A O 1
ATOM 648 N N . LEU A 1 86 ? 6.275 2.373 20.816 1.00 68.88 86 LEU A N 1
ATOM 649 C CA . LEU A 1 86 ? 6.460 2.998 19.509 1.00 68.88 86 LEU A CA 1
ATOM 650 C C . LEU A 1 86 ? 7.950 3.042 19.184 1.00 68.88 86 LEU A C 1
ATOM 652 O O . LEU A 1 86 ? 8.766 3.410 20.032 1.00 68.88 86 LEU A O 1
ATOM 656 N N . ILE A 1 87 ? 8.309 2.685 17.952 1.00 67.38 87 ILE A N 1
ATOM 657 C CA . ILE A 1 87 ? 9.684 2.850 17.483 1.00 67.38 87 ILE A CA 1
ATOM 658 C C . ILE A 1 87 ? 9.858 4.329 17.135 1.00 67.38 87 ILE A C 1
ATOM 660 O O . ILE A 1 87 ? 9.087 4.828 16.310 1.00 67.38 87 ILE A O 1
ATOM 664 N N . PRO A 1 88 ? 10.839 5.044 17.717 1.00 63.56 88 PRO A N 1
ATOM 665 C CA . PRO A 1 88 ? 11.132 6.406 17.307 1.00 63.56 88 PRO A CA 1
ATOM 666 C C . PRO A 1 88 ? 11.427 6.404 15.811 1.00 63.56 88 PRO A C 1
ATOM 668 O O . PRO A 1 88 ? 12.427 5.839 15.362 1.00 63.56 88 PRO A O 1
ATOM 671 N N . ILE A 1 89 ? 10.547 7.017 15.025 1.00 62.81 89 ILE A N 1
ATOM 672 C CA . ILE A 1 89 ? 10.857 7.281 13.629 1.00 62.81 89 ILE A CA 1
ATOM 673 C C . ILE A 1 89 ? 11.819 8.443 13.690 1.00 62.81 89 ILE A C 1
ATOM 675 O O . ILE A 1 89 ? 11.408 9.563 13.988 1.00 62.81 89 ILE A O 1
ATOM 679 N N . ILE A 1 90 ? 13.109 8.141 13.533 1.00 53.84 90 ILE A N 1
ATOM 680 C CA . ILE A 1 90 ? 14.161 9.151 13.503 1.00 53.84 90 ILE A CA 1
ATOM 681 C C . ILE A 1 90 ? 13.687 10.207 12.513 1.00 53.84 90 ILE A C 1
ATOM 683 O O . ILE A 1 90 ? 13.538 9.925 11.323 1.00 53.84 90 ILE A O 1
ATOM 687 N N . SER A 1 91 ? 13.363 11.384 13.055 1.00 45.78 91 SER A N 1
ATOM 688 C CA . SER A 1 91 ? 12.924 12.524 12.274 1.00 45.78 91 SER A CA 1
ATOM 689 C C . SER A 1 91 ? 13.910 12.696 11.136 1.00 45.78 91 SER A C 1
ATOM 691 O O . SER A 1 91 ? 15.131 12.629 11.334 1.00 45.78 91 SER A O 1
ATOM 693 N N . THR A 1 92 ? 13.389 12.946 9.944 1.00 45.34 92 THR A N 1
ATOM 694 C CA . THR A 1 92 ? 14.231 13.247 8.797 1.00 45.34 92 THR A CA 1
ATOM 695 C C . THR A 1 92 ? 15.097 14.502 9.007 1.00 45.34 92 THR A C 1
ATOM 697 O O . THR A 1 92 ? 15.994 14.773 8.222 1.00 45.34 92 THR A O 1
ATOM 700 N N . SER A 1 93 ? 14.953 15.211 10.133 1.00 38.47 93 SER A N 1
ATOM 701 C CA . SER A 1 93 ? 15.909 16.223 10.599 1.00 38.47 93 SER A CA 1
ATOM 702 C C . SER A 1 93 ? 17.317 15.686 10.921 1.00 38.47 93 SER A C 1
ATOM 704 O O . SER A 1 93 ? 18.263 16.469 10.972 1.00 38.47 93 SER A O 1
ATOM 706 N N . ALA A 1 94 ? 17.514 14.369 11.081 1.00 37.94 94 ALA A N 1
ATOM 707 C CA . ALA A 1 94 ? 18.854 13.763 11.138 1.00 37.94 94 ALA A CA 1
ATOM 708 C C . ALA A 1 94 ? 19.552 13.677 9.759 1.00 37.94 94 ALA A C 1
ATOM 710 O O . ALA A 1 94 ? 20.715 13.283 9.678 1.00 37.94 94 ALA A O 1
ATOM 711 N N . PHE A 1 95 ? 18.869 14.067 8.677 1.00 42.22 95 PHE A N 1
ATOM 712 C CA . PHE A 1 95 ? 19.361 14.002 7.299 1.00 42.22 95 PHE A CA 1
ATOM 713 C C . PHE A 1 95 ? 20.005 15.328 6.848 1.00 42.22 95 PHE A C 1
ATOM 715 O O . PHE A 1 95 ? 20.386 15.481 5.692 1.00 42.22 95 PHE A O 1
ATOM 722 N N . ASN A 1 96 ? 20.246 16.248 7.791 1.00 39.19 96 ASN A N 1
ATOM 723 C CA . ASN A 1 96 ? 20.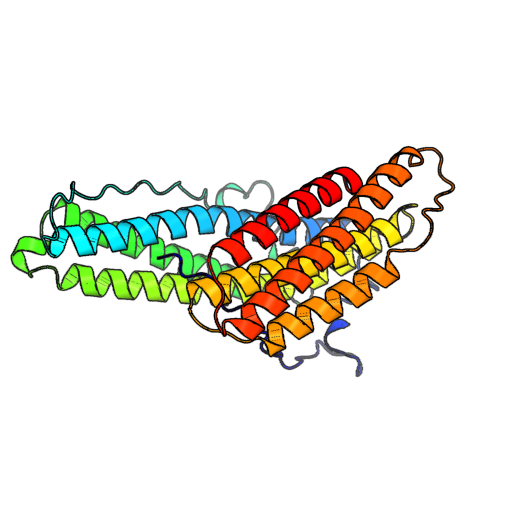944 17.528 7.611 1.00 39.19 96 ASN A CA 1
ATOM 724 C C . ASN A 1 96 ? 22.472 17.392 7.428 1.00 39.19 96 ASN A C 1
ATOM 726 O O . ASN A 1 96 ? 23.246 18.246 7.865 1.00 39.19 96 ASN A O 1
ATOM 730 N N . LYS A 1 97 ? 22.950 16.335 6.763 1.00 37.06 97 LYS A N 1
ATOM 731 C CA . LYS A 1 97 ? 24.300 16.335 6.179 1.00 37.06 97 LYS A CA 1
ATOM 732 C C . LYS A 1 97 ? 24.160 16.627 4.685 1.00 37.06 97 LYS A C 1
ATOM 734 O O . LYS A 1 97 ? 24.103 15.712 3.877 1.00 37.06 97 LYS A O 1
ATOM 739 N N . LYS A 1 98 ? 24.131 17.937 4.386 1.00 43.22 98 LYS A N 1
ATOM 740 C CA . LYS A 1 98 ? 23.837 18.600 3.098 1.00 43.22 98 LYS A CA 1
ATOM 741 C C . LYS A 1 98 ? 22.385 18.388 2.644 1.00 43.22 98 LYS A C 1
ATOM 743 O O . LYS A 1 98 ? 22.074 17.425 1.959 1.00 43.22 98 LYS A O 1
ATOM 748 N N . GLU A 1 99 ? 21.523 19.310 3.080 1.00 48.25 99 GLU A N 1
ATOM 749 C CA . GLU A 1 99 ? 20.080 19.393 2.812 1.00 48.25 99 GLU A CA 1
ATOM 750 C C . GLU A 1 99 ? 19.771 19.399 1.309 1.00 48.25 99 GLU A C 1
ATOM 752 O O . GLU A 1 99 ? 19.682 20.451 0.682 1.00 48.25 99 GLU A O 1
ATOM 757 N N . VAL A 1 100 ? 19.574 18.224 0.722 1.00 56.75 100 VAL A N 1
ATOM 758 C CA . VAL A 1 100 ? 18.732 18.122 -0.467 1.00 56.75 100 VAL A CA 1
ATOM 759 C C . VAL A 1 100 ? 17.329 17.851 0.049 1.00 56.75 100 VAL A C 1
ATOM 761 O O . VAL A 1 100 ? 17.060 16.781 0.602 1.00 56.75 100 VAL A O 1
ATOM 764 N N . ASN A 1 101 ? 16.447 18.845 -0.055 1.00 71.25 101 ASN A N 1
ATOM 765 C CA . ASN A 1 101 ? 15.038 18.631 0.233 1.00 71.25 101 ASN A CA 1
ATOM 766 C C . ASN A 1 101 ? 14.527 17.601 -0.782 1.00 71.25 101 ASN A C 1
ATOM 768 O O . ASN A 1 101 ? 14.670 17.809 -1.981 1.00 71.25 101 ASN A O 1
ATOM 772 N N . LEU A 1 102 ? 13.954 16.485 -0.317 1.00 75.44 102 LEU A N 1
ATOM 773 C CA . LEU A 1 102 ? 13.491 15.401 -1.198 1.00 75.44 102 LEU A CA 1
ATOM 774 C C . LEU A 1 102 ? 12.515 15.908 -2.271 1.00 75.44 102 LEU A C 1
ATOM 776 O O . LEU A 1 102 ? 12.473 15.371 -3.371 1.00 75.44 102 LEU A O 1
ATOM 780 N N . ALA A 1 103 ? 11.773 16.978 -1.976 1.00 80.12 103 ALA A N 1
ATOM 781 C CA . ALA A 1 103 ? 10.880 17.621 -2.927 1.00 80.12 103 ALA A CA 1
ATOM 782 C C . ALA A 1 103 ? 11.613 18.315 -4.094 1.00 80.12 103 ALA A C 1
ATOM 784 O O . ALA A 1 103 ? 11.060 18.404 -5.189 1.00 80.12 103 ALA A O 1
ATOM 785 N N . ASP A 1 104 ? 12.857 18.772 -3.902 1.00 82.00 104 ASP A N 1
ATOM 786 C CA . ASP A 1 104 ? 13.647 19.457 -4.939 1.00 82.00 104 ASP A CA 1
ATOM 787 C C . ASP A 1 104 ? 13.906 18.562 -6.152 1.00 82.00 104 ASP A C 1
ATOM 789 O O . ASP A 1 104 ? 14.026 19.052 -7.275 1.00 82.00 104 ASP A O 1
ATOM 793 N N . ALA A 1 105 ? 13.921 17.246 -5.937 1.00 83.38 105 ALA A N 1
ATOM 794 C CA . ALA A 1 105 ? 14.106 16.254 -6.983 1.00 83.38 105 ALA A CA 1
ATOM 795 C C . ALA A 1 105 ? 12.986 16.259 -8.040 1.00 83.38 105 ALA A C 1
ATOM 797 O O . ALA A 1 105 ? 13.168 15.717 -9.126 1.00 83.38 105 ALA A O 1
ATOM 798 N N . PHE A 1 106 ? 11.836 16.870 -7.737 1.00 85.31 106 PHE A N 1
ATOM 799 C CA . PHE A 1 106 ? 10.623 16.808 -8.556 1.00 85.31 106 PHE A CA 1
ATOM 800 C C . PHE A 1 106 ? 10.360 18.083 -9.372 1.00 85.31 106 PHE A C 1
ATOM 802 O O . PHE A 1 106 ? 9.273 18.254 -9.927 1.00 85.31 106 PHE A O 1
ATOM 809 N N . GLY A 1 107 ? 11.345 18.984 -9.478 1.00 84.56 107 GLY A N 1
ATOM 810 C CA . GLY A 1 107 ? 11.304 20.129 -10.394 1.00 84.56 107 GLY A CA 1
ATOM 811 C C . GLY A 1 107 ? 10.048 20.990 -10.224 1.00 84.56 107 GLY A C 1
ATOM 812 O O . GLY A 1 107 ? 9.775 21.493 -9.137 1.00 84.56 107 GLY A O 1
ATOM 813 N N . CYS A 1 108 ? 9.249 21.142 -11.286 1.00 83.56 108 CYS A N 1
ATOM 814 C CA . CYS A 1 108 ? 8.012 21.937 -11.257 1.00 83.56 108 CYS A CA 1
ATOM 815 C C . CYS A 1 108 ? 6.946 21.420 -10.272 1.00 83.56 108 CYS A C 1
ATOM 817 O O . CYS A 1 108 ? 6.040 22.165 -9.902 1.00 83.56 108 CYS A O 1
ATOM 819 N N . LYS A 1 109 ? 7.061 20.166 -9.822 1.00 87.06 109 LYS A N 1
ATOM 820 C CA . LYS A 1 109 ? 6.163 19.530 -8.851 1.00 87.06 109 LYS A CA 1
ATOM 821 C C . LYS A 1 109 ? 6.683 19.580 -7.417 1.00 87.06 109 LYS A C 1
ATOM 823 O O . LYS A 1 109 ? 6.002 19.103 -6.514 1.00 87.06 109 LYS A O 1
ATOM 828 N N . LYS A 1 110 ? 7.840 20.210 -7.190 1.00 87.31 110 LYS A N 1
ATOM 829 C CA . LYS A 1 110 ? 8.458 20.387 -5.870 1.00 87.31 110 LYS A CA 1
ATOM 830 C C . LYS A 1 110 ? 7.472 20.877 -4.811 1.00 87.31 110 LYS A C 1
ATOM 832 O O . LYS A 1 110 ? 7.381 20.269 -3.752 1.00 87.31 110 LYS A O 1
ATOM 837 N N . ASP A 1 111 ? 6.735 21.950 -5.078 1.00 87.94 111 ASP A N 1
ATOM 838 C CA . ASP A 1 111 ? 5.866 22.554 -4.058 1.00 87.94 111 ASP A CA 1
ATOM 839 C C . ASP A 1 111 ? 4.694 21.632 -3.684 1.00 87.94 111 ASP A C 1
ATOM 841 O O . ASP A 1 111 ? 4.312 21.542 -2.518 1.00 87.94 111 ASP A O 1
ATOM 845 N N . GLU A 1 112 ? 4.163 20.892 -4.661 1.00 91.06 112 GLU A N 1
ATOM 846 C CA . GLU A 1 112 ? 3.101 19.903 -4.456 1.00 91.06 112 GLU A CA 1
ATOM 847 C C . GLU A 1 112 ? 3.611 18.704 -3.641 1.00 91.06 112 GLU A C 1
ATOM 849 O O . GLU A 1 112 ? 2.986 18.316 -2.653 1.00 91.06 112 GLU A O 1
ATOM 854 N N . VAL A 1 113 ? 4.794 18.180 -3.984 1.00 89.19 113 VAL A N 1
ATOM 855 C CA . VAL A 1 113 ? 5.461 17.101 -3.234 1.00 89.19 113 VAL A CA 1
ATOM 856 C C . VAL A 1 113 ? 5.786 17.539 -1.805 1.00 89.19 113 VAL A C 1
ATOM 858 O O . VAL A 1 113 ? 5.523 16.795 -0.861 1.00 89.19 113 VAL A O 1
ATOM 861 N N . ALA A 1 114 ? 6.323 18.749 -1.623 1.00 89.44 114 ALA A N 1
ATOM 862 C CA . ALA A 1 114 ? 6.648 19.293 -0.307 1.00 89.44 114 ALA A CA 1
ATOM 863 C C . ALA A 1 114 ? 5.398 19.409 0.573 1.00 89.44 114 ALA A C 1
ATOM 865 O O . ALA A 1 114 ? 5.429 19.005 1.736 1.00 89.44 114 ALA A O 1
ATOM 866 N N . LYS A 1 115 ? 4.292 19.901 0.004 1.00 91.62 115 LYS A N 1
ATOM 867 C CA . LYS A 1 115 ? 3.005 19.999 0.695 1.00 91.62 115 LYS A CA 1
ATOM 868 C C . LYS A 1 115 ? 2.487 18.623 1.124 1.00 91.62 115 LYS A C 1
ATOM 870 O O . LYS A 1 115 ? 2.193 18.439 2.300 1.00 91.62 115 LYS A O 1
ATOM 875 N N . LEU A 1 116 ? 2.411 17.658 0.206 1.00 92.31 116 LEU A N 1
ATOM 876 C CA . LEU A 1 116 ? 1.904 16.310 0.503 1.00 92.31 116 LEU A CA 1
ATOM 877 C C . LEU A 1 116 ? 2.779 15.575 1.528 1.00 92.31 116 LEU A C 1
ATOM 879 O O . LEU A 1 116 ? 2.272 14.883 2.415 1.00 92.31 116 LEU A O 1
ATOM 883 N N . HIS A 1 117 ? 4.099 15.748 1.447 1.00 90.94 117 HIS A N 1
ATOM 884 C CA . HIS A 1 117 ? 5.026 15.195 2.429 1.00 90.94 117 HIS A CA 1
ATOM 885 C C . HIS A 1 117 ? 4.819 15.814 3.819 1.00 90.94 117 HIS A C 1
ATOM 887 O O . HIS A 1 117 ? 4.786 15.083 4.811 1.00 90.94 117 HIS A O 1
ATOM 893 N N . GLU A 1 118 ? 4.622 17.131 3.903 1.00 90.44 118 GLU A N 1
ATOM 894 C CA . GLU A 1 118 ? 4.348 17.812 5.171 1.00 90.44 118 GLU A CA 1
ATOM 895 C C . GLU A 1 118 ? 2.988 17.426 5.766 1.00 90.44 118 GLU A C 1
ATOM 897 O O . GLU A 1 118 ? 2.887 17.186 6.971 1.00 90.44 118 GLU A O 1
ATOM 902 N N . GLU A 1 119 ? 1.955 17.284 4.934 1.00 91.75 119 GLU A N 1
ATOM 903 C CA . GLU A 1 119 ? 0.651 16.763 5.353 1.00 91.75 119 GLU A CA 1
ATOM 904 C C . GLU A 1 119 ? 0.802 15.352 5.933 1.00 91.75 119 GLU A C 1
ATOM 906 O O . GLU A 1 119 ? 0.386 15.096 7.064 1.00 91.75 119 GLU A O 1
ATOM 911 N N . THR A 1 120 ? 1.507 14.467 5.224 1.00 91.56 120 THR A N 1
ATOM 912 C CA . THR A 1 120 ? 1.801 13.102 5.685 1.00 91.56 120 THR A CA 1
ATOM 913 C C . THR A 1 120 ? 2.529 13.106 7.040 1.00 91.56 120 THR A C 1
ATOM 915 O O . THR A 1 120 ? 2.184 12.342 7.945 1.00 91.56 120 THR A O 1
ATOM 918 N N . ASN A 1 121 ? 3.520 13.986 7.221 1.00 90.31 121 ASN A N 1
ATOM 919 C CA . ASN A 1 121 ? 4.255 14.129 8.482 1.00 90.31 121 ASN A CA 1
ATOM 920 C C . ASN A 1 121 ? 3.362 14.639 9.617 1.00 90.31 121 ASN A C 1
ATOM 922 O O . ASN A 1 121 ? 3.411 14.107 10.727 1.00 90.31 121 ASN A O 1
ATOM 926 N N . THR A 1 122 ? 2.531 15.637 9.327 1.00 93.06 122 THR A N 1
ATOM 927 C CA . THR A 1 122 ? 1.614 16.258 10.286 1.00 93.06 122 THR A CA 1
ATOM 928 C C . THR A 1 122 ? 0.589 15.251 10.797 1.00 93.06 122 THR A C 1
ATOM 930 O O . THR A 1 122 ? 0.399 15.139 12.009 1.00 93.06 122 THR A O 1
ATOM 933 N N . LYS A 1 123 ? -0.038 14.475 9.904 1.00 95.19 123 LYS A N 1
ATOM 934 C CA . LYS A 1 123 ? -1.042 13.467 10.284 1.00 95.19 123 LYS A CA 1
ATOM 935 C C . LYS A 1 123 ? -0.433 12.320 11.084 1.00 95.19 123 LYS A C 1
ATOM 937 O O . LYS A 1 123 ? -0.968 11.942 12.125 1.00 95.19 123 LYS A O 1
ATOM 942 N N . PHE A 1 124 ? 0.750 11.851 10.682 1.00 93.00 124 PHE A N 1
ATOM 943 C CA . PHE A 1 124 ? 1.482 10.859 11.466 1.00 93.00 124 PHE A CA 1
ATOM 944 C C . PHE A 1 124 ? 1.833 11.385 12.866 1.00 93.00 124 PHE A C 1
ATOM 946 O O . PHE A 1 124 ? 1.650 10.680 13.859 1.00 93.00 124 PHE A O 1
ATOM 953 N N . LYS A 1 125 ? 2.297 12.639 12.966 1.00 93.00 125 LYS A N 1
ATOM 954 C CA . LYS A 1 125 ? 2.612 13.266 14.254 1.00 93.00 125 LYS A CA 1
ATOM 955 C C . LYS A 1 125 ? 1.371 13.367 15.142 1.00 93.00 125 LYS A C 1
ATOM 957 O O . LYS A 1 125 ? 1.443 12.995 16.312 1.00 93.00 125 LYS A O 1
ATOM 962 N N . LEU A 1 126 ? 0.245 13.815 14.588 1.00 94.75 126 LEU A N 1
ATOM 963 C CA . LEU A 1 126 ? -1.022 13.913 15.310 1.00 94.75 126 LEU A CA 1
ATOM 964 C C . LEU A 1 126 ? -1.433 12.557 15.899 1.00 94.75 126 LEU A C 1
ATOM 966 O O . LEU A 1 126 ? -1.717 12.481 17.094 1.00 94.75 126 LEU A O 1
ATOM 970 N N . MET A 1 127 ? -1.369 11.487 15.099 1.00 95.19 127 MET A N 1
ATOM 971 C CA . MET A 1 127 ? -1.603 10.121 15.575 1.00 95.19 127 MET A CA 1
ATOM 972 C C . MET A 1 127 ? -0.679 9.774 16.750 1.00 95.19 127 MET A C 1
ATOM 974 O O . MET A 1 127 ? -1.155 9.315 17.792 1.00 95.19 127 MET A O 1
ATOM 978 N N . THR A 1 128 ? 0.630 10.034 16.637 1.00 93.06 128 THR A N 1
ATOM 979 C CA . THR A 1 128 ? 1.578 9.708 17.716 1.00 93.06 128 THR A CA 1
ATOM 980 C C . THR A 1 128 ? 1.346 10.519 18.991 1.00 93.06 128 THR A C 1
ATOM 982 O O . THR A 1 128 ? 1.406 9.953 20.083 1.00 93.06 128 THR A O 1
ATOM 985 N N . ASP A 1 129 ? 1.035 11.813 18.871 1.00 95.00 129 ASP A N 1
ATOM 986 C CA . ASP A 1 129 ? 0.773 12.694 20.012 1.00 95.00 129 ASP A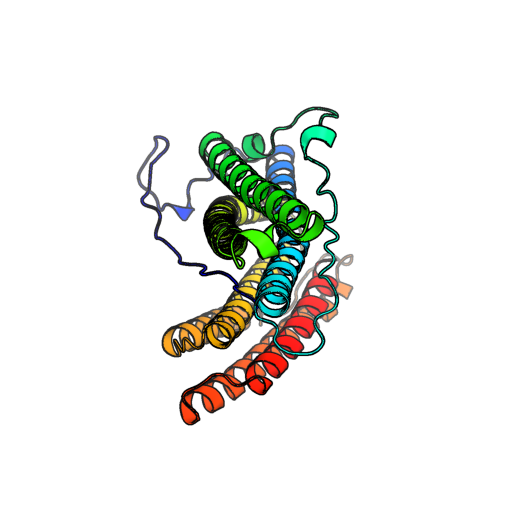 CA 1
ATOM 987 C C . ASP A 1 129 ? -0.489 12.242 20.762 1.00 95.00 129 ASP A C 1
ATOM 989 O O . ASP A 1 129 ? -0.477 12.107 21.987 1.00 95.00 129 ASP A O 1
ATOM 993 N N . LYS A 1 130 ? -1.565 11.932 20.028 1.00 97.75 130 LYS A N 1
ATOM 994 C CA . LYS A 1 130 ? -2.828 11.451 20.606 1.00 97.75 130 LYS A CA 1
ATOM 995 C C . LYS A 1 130 ? -2.700 10.070 21.228 1.00 97.75 130 LYS A C 1
ATOM 997 O O . LYS A 1 130 ? -3.253 9.818 22.297 1.00 97.75 130 LYS A O 1
ATOM 1002 N N . THR A 1 131 ? -1.895 9.202 20.626 1.00 95.56 131 THR A N 1
ATOM 1003 C CA . THR A 1 131 ? -1.575 7.892 21.204 1.00 95.56 131 THR A CA 1
ATOM 1004 C C . THR A 1 131 ? -0.794 8.037 22.515 1.00 95.56 131 THR A C 1
ATOM 1006 O O . THR A 1 131 ? -1.064 7.319 23.479 1.00 95.56 131 THR A O 1
ATOM 1009 N N . ALA A 1 132 ? 0.144 8.987 22.595 1.00 95.06 132 ALA A N 1
ATOM 1010 C CA . ALA A 1 132 ? 0.860 9.282 23.835 1.00 95.06 132 ALA A CA 1
ATOM 1011 C C . ALA A 1 132 ? -0.073 9.854 24.918 1.00 95.06 132 ALA A C 1
ATOM 1013 O O . ALA A 1 132 ? 0.040 9.466 26.084 1.00 95.06 132 ALA A O 1
ATOM 1014 N N . GLU A 1 133 ? -1.023 10.716 24.539 1.00 97.25 133 GLU A N 1
ATOM 1015 C CA . GLU A 1 133 ? -2.055 11.221 25.451 1.00 97.25 133 GLU A CA 1
ATOM 1016 C C . GLU A 1 133 ? -2.931 10.082 25.994 1.00 97.25 133 GLU A C 1
ATOM 1018 O O . GLU A 1 133 ? -3.116 9.977 27.210 1.00 97.25 133 GLU A O 1
ATOM 1023 N N . LEU A 1 134 ? -3.396 9.181 25.119 1.00 97.25 134 LEU A N 1
ATOM 1024 C CA . LEU A 1 134 ? -4.158 7.995 25.515 1.00 97.25 134 LEU A CA 1
ATOM 1025 C C . LEU A 1 134 ? -3.355 7.133 26.485 1.00 97.25 134 LEU A C 1
ATOM 1027 O O . LEU A 1 134 ? -3.866 6.740 27.531 1.00 97.25 134 LEU A O 1
ATOM 1031 N N . LYS A 1 135 ? -2.076 6.890 26.185 1.00 94.50 135 LYS A N 1
ATOM 1032 C CA . LYS A 1 135 ? -1.203 6.115 27.066 1.00 94.50 135 LYS A CA 1
ATOM 1033 C C . LYS A 1 135 ? -1.079 6.743 28.452 1.00 94.50 135 LYS A C 1
ATOM 1035 O O . LYS A 1 135 ? -1.213 6.029 29.443 1.00 94.50 135 LYS A O 1
ATOM 1040 N N . SER A 1 136 ? -0.857 8.055 28.528 1.00 96.25 136 SER A N 1
ATOM 1041 C CA . SER A 1 136 ? -0.766 8.772 29.805 1.00 96.25 136 SER A CA 1
ATOM 1042 C C . SER A 1 136 ? -2.058 8.651 30.615 1.00 96.25 136 SER A C 1
ATOM 1044 O O . SER A 1 136 ? -2.003 8.408 31.817 1.00 96.25 136 SER A O 1
ATOM 1046 N N . TYR A 1 137 ? -3.208 8.778 29.953 1.00 95.88 137 TYR A N 1
ATOM 1047 C CA . TYR A 1 137 ? -4.531 8.633 30.562 1.00 95.88 137 TYR A CA 1
ATOM 1048 C C . TYR A 1 137 ? -4.772 7.214 31.113 1.00 95.88 137 TYR A C 1
ATOM 1050 O O . TYR A 1 137 ? -5.249 7.047 32.235 1.00 95.88 137 TYR A O 1
ATOM 1058 N N . ILE A 1 138 ? -4.373 6.174 30.371 1.00 93.75 138 ILE A N 1
ATOM 1059 C CA . ILE A 1 138 ? -4.443 4.783 30.849 1.00 93.75 138 ILE A CA 1
ATOM 1060 C C . ILE A 1 138 ? -3.444 4.524 31.979 1.00 93.75 138 ILE A C 1
ATOM 1062 O O . ILE A 1 138 ? -3.738 3.765 32.904 1.00 93.75 138 ILE A O 1
ATOM 1066 N N . ASP A 1 139 ? -2.265 5.146 31.932 1.00 91.94 139 ASP A N 1
ATOM 1067 C CA . ASP A 1 139 ? -1.246 4.978 32.960 1.00 91.94 139 ASP A CA 1
ATOM 1068 C C . ASP A 1 139 ? -1.627 5.595 34.301 1.00 91.94 139 ASP A C 1
ATOM 1070 O O . ASP A 1 139 ? -1.357 4.973 35.331 1.00 91.94 139 ASP A O 1
ATOM 1074 N N . ALA A 1 140 ? -2.270 6.761 34.265 1.00 94.81 140 ALA A N 1
ATOM 1075 C CA . ALA A 1 140 ? -2.803 7.461 35.430 1.00 94.81 140 ALA A CA 1
ATOM 1076 C C . ALA A 1 140 ? -4.083 6.822 35.997 1.00 94.81 140 ALA A C 1
ATOM 1078 O O . ALA A 1 140 ? -4.507 7.171 37.092 1.00 94.81 140 ALA A O 1
ATOM 1079 N N . GLU A 1 141 ? -4.670 5.860 35.279 1.00 93.50 141 GLU A N 1
ATOM 1080 C CA . GLU A 1 141 ? -5.965 5.251 35.591 1.00 93.50 141 GLU A CA 1
ATOM 1081 C C . GLU A 1 141 ? -7.160 6.226 35.593 1.00 93.50 141 GLU A C 1
ATOM 1083 O O . GLU A 1 141 ? -8.228 5.880 36.101 1.00 93.50 141 GLU A O 1
ATOM 1088 N N . ASP A 1 142 ? -7.024 7.390 34.951 1.00 94.88 142 ASP A N 1
ATOM 1089 C CA . ASP A 1 142 ? -8.057 8.437 34.841 1.00 94.88 142 ASP A CA 1
ATOM 1090 C C . ASP A 1 142 ? -9.378 7.911 34.242 1.00 94.88 142 ASP A C 1
ATOM 1092 O O . ASP A 1 142 ? -10.458 8.441 34.500 1.00 94.88 142 ASP A O 1
ATOM 1096 N N . PHE A 1 143 ? -9.320 6.816 33.477 1.00 93.50 143 PHE A N 1
ATOM 1097 C CA . PHE A 1 143 ? -10.497 6.138 32.929 1.00 93.50 143 PHE A CA 1
ATOM 1098 C C . PHE A 1 143 ? -11.483 5.625 33.981 1.00 93.50 143 PHE A C 1
ATOM 1100 O O . PHE A 1 143 ? -12.643 5.348 33.664 1.00 93.50 143 PHE A O 1
ATOM 1107 N N . LYS A 1 144 ? -11.041 5.469 35.233 1.00 92.75 144 LYS A N 1
ATOM 1108 C CA . LYS A 1 144 ? -11.916 5.098 36.350 1.00 92.75 144 LYS A CA 1
ATOM 1109 C C . LYS A 1 144 ? -12.844 6.248 36.748 1.00 92.75 144 LYS A C 1
ATOM 1111 O O . LYS A 1 144 ? -13.955 5.976 37.207 1.00 92.75 144 LYS A O 1
ATOM 1116 N N . ASP A 1 145 ? -12.428 7.493 36.523 1.00 95.94 145 ASP A N 1
ATOM 1117 C CA . ASP A 1 145 ? -13.165 8.689 36.936 1.00 95.94 145 ASP A CA 1
ATOM 1118 C C . ASP A 1 145 ? -14.247 9.080 35.922 1.00 95.94 145 ASP A C 1
ATOM 1120 O O . ASP A 1 145 ? -15.358 9.457 36.302 1.00 95.94 145 ASP A O 1
ATOM 1124 N N . ASP A 1 146 ? -13.960 8.939 34.626 1.00 95.69 146 ASP A N 1
ATOM 1125 C CA . ASP A 1 146 ? -14.873 9.295 33.531 1.00 95.69 146 ASP A CA 1
ATOM 1126 C C . ASP A 1 146 ? -15.494 8.077 32.824 1.00 95.69 146 ASP A C 1
ATOM 1128 O O . ASP A 1 146 ? -16.185 8.226 31.817 1.00 95.69 146 ASP A O 1
ATOM 1132 N N . LYS A 1 147 ? -15.255 6.867 33.345 1.00 92.75 147 LYS A N 1
ATOM 1133 C CA . LYS A 1 147 ? -15.713 5.591 32.766 1.00 92.75 147 LYS A CA 1
ATOM 1134 C C . LYS A 1 147 ? -15.243 5.370 31.320 1.00 92.75 147 LYS A C 1
ATOM 1136 O O . LYS A 1 147 ? -15.927 4.690 30.550 1.00 92.75 147 LYS A O 1
ATOM 1141 N N . GLY A 1 148 ? -14.083 5.911 30.948 1.00 94.12 148 GLY A N 1
ATOM 1142 C CA . GLY A 1 148 ? -13.471 5.683 29.640 1.00 94.12 148 GLY A CA 1
ATOM 1143 C C . GLY A 1 148 ? -13.932 6.623 28.528 1.00 94.12 148 GLY A C 1
ATOM 1144 O O . GLY A 1 148 ? -13.603 6.378 27.366 1.00 94.12 148 GLY A O 1
ATOM 1145 N N . GLU A 1 149 ? -14.700 7.672 28.830 1.00 96.62 149 GLU A N 1
ATOM 1146 C CA . GLU A 1 149 ? -15.208 8.596 27.805 1.00 96.62 149 GLU A CA 1
ATOM 1147 C C . GLU A 1 149 ? -14.077 9.346 27.082 1.00 96.62 149 GLU A C 1
ATOM 1149 O O . GLU A 1 149 ? -14.092 9.455 25.848 1.00 96.62 149 GLU A O 1
ATOM 1154 N N . LYS A 1 150 ? -13.034 9.777 27.805 1.00 97.31 150 LYS A N 1
ATOM 1155 C CA . LYS A 1 150 ? -11.856 10.384 27.173 1.00 97.31 150 LYS A CA 1
ATOM 1156 C C . LYS A 1 150 ? -11.094 9.386 26.296 1.00 97.31 150 LYS A C 1
ATOM 1158 O O . LYS A 1 150 ? -10.672 9.763 25.205 1.00 97.31 150 LYS A O 1
ATOM 1163 N N . ALA A 1 151 ? -10.966 8.119 26.705 1.00 96.38 151 ALA A N 1
ATOM 1164 C CA . ALA A 1 151 ? -10.356 7.092 25.852 1.00 96.38 151 ALA A CA 1
ATOM 1165 C C . ALA A 1 151 ? -11.103 6.919 24.527 1.00 96.38 151 ALA A C 1
ATOM 1167 O O . ALA A 1 151 ? -10.458 6.893 23.486 1.00 96.38 151 ALA A O 1
ATOM 1168 N N . LYS A 1 152 ? -12.442 6.853 24.541 1.00 96.88 152 LYS A N 1
ATOM 1169 C CA . LYS A 1 152 ? -13.237 6.746 23.303 1.00 96.88 152 LYS A CA 1
ATOM 1170 C C . LYS A 1 152 ? -12.973 7.914 22.355 1.00 96.88 152 LYS A C 1
ATOM 1172 O O . LYS A 1 152 ? -12.793 7.702 21.161 1.00 96.88 152 LYS A O 1
ATOM 1177 N N . THR A 1 153 ? -12.913 9.130 22.901 1.00 98.12 153 THR A N 1
ATOM 1178 C CA . THR A 1 153 ? -12.626 10.341 22.117 1.00 98.12 153 THR A CA 1
ATOM 1179 C C . THR A 1 153 ? -11.232 10.278 21.499 1.00 98.12 153 THR A C 1
ATOM 1181 O O . THR A 1 153 ? -11.085 10.463 20.295 1.00 98.12 153 THR A O 1
ATOM 1184 N N . LEU A 1 154 ? -10.214 9.954 22.301 1.00 98.25 154 LEU A N 1
ATOM 1185 C CA . LEU A 1 154 ? -8.836 9.851 21.825 1.00 98.25 154 LEU A CA 1
ATOM 1186 C C . LEU A 1 154 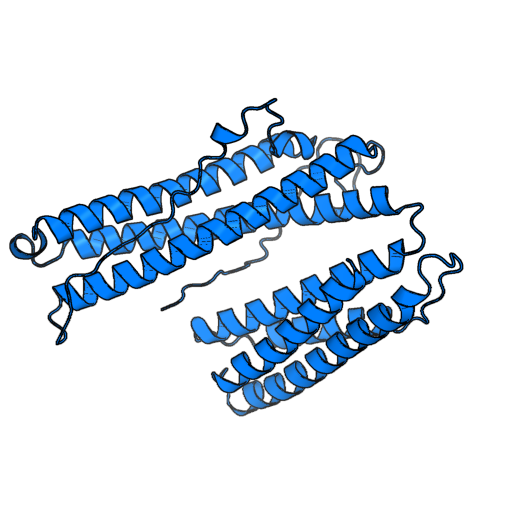? -8.661 8.745 20.781 1.00 98.25 154 LEU A C 1
ATOM 1188 O O . LEU A 1 154 ? -7.939 8.951 19.813 1.00 98.25 154 LEU A O 1
ATOM 1192 N N . ILE A 1 155 ? -9.322 7.596 20.948 1.00 97.56 155 ILE A N 1
ATOM 1193 C CA . ILE A 1 155 ? -9.286 6.500 19.969 1.00 97.56 155 ILE A CA 1
ATOM 1194 C C . ILE A 1 155 ? -9.867 6.962 18.627 1.00 97.56 155 ILE A C 1
ATOM 1196 O O . ILE A 1 155 ? -9.206 6.794 17.608 1.00 97.56 155 ILE A O 1
ATOM 1200 N N . ALA A 1 156 ? -11.024 7.629 18.624 1.00 97.31 156 ALA A N 1
ATOM 1201 C CA . ALA A 1 156 ? -11.621 8.150 17.392 1.00 97.31 156 ALA A CA 1
ATOM 1202 C C . ALA A 1 156 ? -10.733 9.211 16.705 1.00 97.31 156 ALA A C 1
ATOM 1204 O O . ALA A 1 156 ? -10.604 9.231 15.480 1.00 97.31 156 ALA A O 1
ATOM 1205 N N . GLU A 1 157 ? -10.081 10.083 17.483 1.00 97.75 157 GLU A N 1
ATOM 1206 C CA . GLU A 1 157 ? -9.117 11.061 16.958 1.00 97.75 157 GLU A CA 1
ATOM 1207 C C . GLU A 1 157 ? -7.864 10.387 16.369 1.00 97.75 157 GLU A C 1
ATOM 1209 O O . GLU A 1 157 ? -7.349 10.834 15.343 1.00 97.75 157 GLU A O 1
ATOM 1214 N N . ILE A 1 158 ? -7.379 9.309 16.995 1.00 97.69 158 ILE A N 1
ATOM 1215 C CA . ILE A 1 158 ? -6.260 8.494 16.499 1.00 97.69 158 ILE A CA 1
ATOM 1216 C C . ILE A 1 158 ? -6.635 7.824 15.175 1.00 97.69 158 ILE A C 1
ATOM 1218 O O . ILE A 1 158 ? -5.867 7.917 14.219 1.00 97.69 158 ILE A O 1
ATOM 1222 N N . GLU A 1 159 ? -7.802 7.182 15.106 1.00 95.44 159 GLU A N 1
ATOM 1223 C CA . GLU A 1 159 ? -8.308 6.518 13.898 1.00 95.44 159 GLU A CA 1
ATOM 1224 C C . GLU A 1 159 ? -8.464 7.517 12.745 1.00 95.44 159 GLU A C 1
ATOM 1226 O O . GLU A 1 159 ? -7.935 7.289 11.659 1.00 95.44 159 GLU A O 1
ATOM 1231 N N . THR A 1 160 ? -9.047 8.689 13.015 1.00 96.56 160 THR A N 1
ATOM 1232 C CA . THR A 1 160 ? -9.151 9.776 12.027 1.00 96.56 160 THR A CA 1
ATOM 1233 C C . THR A 1 160 ? -7.770 10.215 11.526 1.00 96.56 160 THR A C 1
ATOM 1235 O O . THR A 1 160 ? -7.547 10.343 10.324 1.00 96.56 160 THR A O 1
ATOM 1238 N N . ALA A 1 161 ? -6.799 10.414 12.426 1.00 96.06 161 ALA A N 1
ATOM 1239 C CA . ALA A 1 161 ? -5.446 10.810 12.033 1.00 96.06 161 ALA A CA 1
ATOM 1240 C C . ALA A 1 161 ? -4.729 9.732 11.195 1.00 96.06 161 ALA A C 1
ATOM 1242 O O . ALA A 1 161 ? -3.919 10.070 10.327 1.00 96.06 161 ALA A O 1
ATOM 1243 N N . ILE A 1 162 ? -5.022 8.448 11.435 1.00 94.56 162 ILE A N 1
ATOM 1244 C CA . ILE A 1 162 ? -4.519 7.319 10.639 1.00 94.56 162 ILE A CA 1
ATOM 1245 C C . ILE A 1 162 ? -5.121 7.342 9.227 1.00 94.56 162 ILE A C 1
ATOM 1247 O O . ILE A 1 162 ? -4.377 7.243 8.250 1.00 94.56 162 ILE A O 1
ATOM 1251 N N . GLU A 1 163 ? -6.434 7.532 9.096 1.00 92.44 163 GLU A N 1
ATOM 1252 C CA . GLU A 1 163 ? -7.109 7.643 7.793 1.00 92.44 163 GLU A CA 1
ATOM 1253 C C . GLU A 1 163 ? -6.580 8.827 6.968 1.00 92.44 163 GLU A C 1
ATOM 1255 O O . GLU A 1 163 ? -6.258 8.699 5.780 1.00 92.44 163 GLU A O 1
ATOM 1260 N N . GLU A 1 164 ? -6.425 9.987 7.609 1.00 93.69 164 GLU A N 1
ATOM 1261 C CA . GLU A 1 164 ? -5.879 11.183 6.971 1.00 93.69 164 GLU A CA 1
ATOM 1262 C C . GLU A 1 164 ? -4.405 11.003 6.576 1.00 93.69 164 GLU A C 1
ATOM 1264 O O . GLU A 1 164 ? -3.994 11.461 5.505 1.00 93.69 164 GLU A O 1
ATOM 1269 N N . TYR A 1 165 ? -3.605 10.317 7.404 1.00 94.75 165 TYR A N 1
ATOM 1270 C CA . TYR A 1 165 ? -2.230 9.943 7.062 1.00 94.75 165 TYR A CA 1
ATOM 1271 C C . TYR A 1 165 ? -2.195 9.093 5.794 1.00 94.75 165 TYR A C 1
ATOM 1273 O O . TYR A 1 165 ? -1.432 9.396 4.874 1.00 94.75 165 TYR A O 1
ATOM 1281 N N . PHE A 1 166 ? -3.023 8.051 5.731 1.00 89.25 166 PHE A N 1
ATOM 1282 C CA . PHE A 1 166 ? -3.059 7.150 4.587 1.00 89.25 166 PHE A CA 1
ATOM 1283 C C . PHE A 1 166 ? -3.495 7.862 3.306 1.00 89.25 166 PHE A C 1
ATOM 1285 O O . PHE A 1 166 ? -2.875 7.662 2.262 1.00 89.25 166 PHE A O 1
ATOM 1292 N N . THR A 1 167 ? -4.470 8.765 3.397 1.00 89.62 167 THR A N 1
ATOM 1293 C CA . THR A 1 167 ? -4.922 9.588 2.265 1.00 89.62 167 THR A CA 1
ATOM 1294 C C . THR A 1 167 ? -3.804 10.490 1.726 1.00 89.62 167 THR A C 1
ATOM 1296 O O . THR A 1 167 ? -3.552 10.529 0.515 1.00 89.62 167 THR A O 1
ATOM 1299 N N . ALA A 1 168 ? -3.093 11.195 2.614 1.00 90.44 168 ALA A N 1
ATOM 1300 C CA . ALA A 1 168 ? -1.980 12.064 2.227 1.00 90.44 168 ALA A CA 1
ATOM 1301 C C . ALA A 1 168 ? -0.802 11.261 1.648 1.00 90.44 168 ALA A C 1
ATOM 1303 O O . ALA A 1 168 ? -0.239 11.634 0.617 1.00 90.44 168 ALA A O 1
ATOM 1304 N N . ASN A 1 169 ? -0.472 10.123 2.264 1.00 91.50 169 ASN A N 1
ATOM 1305 C CA . ASN A 1 169 ? 0.611 9.249 1.823 1.00 91.50 169 ASN A CA 1
ATOM 1306 C C . ASN A 1 169 ? 0.316 8.620 0.452 1.00 91.50 169 ASN A C 1
ATOM 1308 O O . ASN A 1 169 ? 1.195 8.599 -0.406 1.00 91.50 169 ASN A O 1
ATOM 1312 N N . ALA A 1 170 ? -0.915 8.158 0.215 1.00 87.31 170 ALA A N 1
ATOM 1313 C CA . ALA A 1 170 ? -1.334 7.645 -1.090 1.00 87.31 170 ALA A CA 1
ATOM 1314 C C . ALA A 1 170 ? -1.223 8.728 -2.175 1.00 87.31 170 ALA A C 1
ATOM 1316 O O . ALA A 1 170 ? -0.675 8.480 -3.249 1.00 87.31 170 ALA A O 1
ATOM 1317 N N . SER A 1 171 ? -1.654 9.954 -1.863 1.00 89.94 171 SER A N 1
ATOM 1318 C CA . SER A 1 171 ? -1.531 11.099 -2.771 1.00 89.94 171 SER 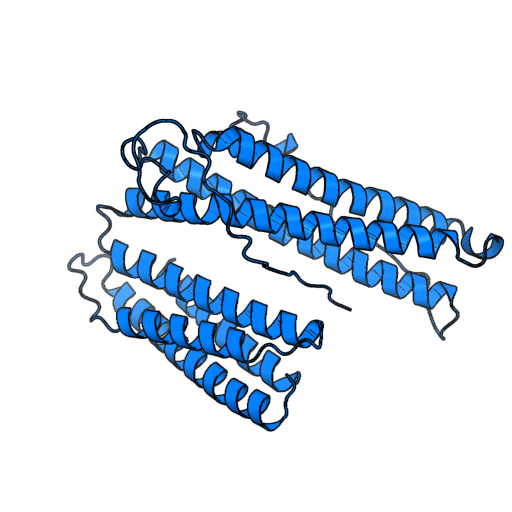A CA 1
ATOM 1319 C C . SER A 1 171 ? -0.064 11.409 -3.095 1.00 89.94 171 SER A C 1
ATOM 1321 O O . SER A 1 171 ? 0.284 11.559 -4.266 1.00 89.94 171 SER A O 1
ATOM 1323 N N . LEU A 1 172 ? 0.817 11.423 -2.085 1.00 91.31 172 LEU A N 1
ATOM 1324 C CA . LEU A 1 172 ? 2.259 11.613 -2.267 1.00 91.31 172 LEU A CA 1
ATOM 1325 C C . LEU A 1 172 ? 2.855 10.557 -3.207 1.00 91.31 172 LEU A C 1
ATOM 1327 O O . LEU A 1 172 ? 3.506 10.913 -4.187 1.00 91.31 172 LEU A O 1
ATOM 1331 N N . LEU A 1 173 ? 2.607 9.273 -2.938 1.00 88.56 173 LEU A N 1
ATOM 1332 C CA . LEU A 1 173 ? 3.174 8.177 -3.728 1.00 88.56 173 LEU A CA 1
ATOM 1333 C C . LEU A 1 173 ? 2.630 8.156 -5.161 1.00 88.56 173 LEU A C 1
ATOM 1335 O O . LEU A 1 173 ? 3.411 7.981 -6.097 1.00 88.56 173 LEU A O 1
ATOM 1339 N N . SER A 1 174 ? 1.336 8.437 -5.346 1.00 86.75 174 SER A N 1
ATOM 1340 C CA . SER A 1 174 ? 0.718 8.540 -6.675 1.00 86.75 174 SER A CA 1
ATOM 1341 C C . SER A 1 174 ? 1.334 9.648 -7.537 1.00 86.75 174 SER A C 1
ATOM 1343 O O . SER A 1 174 ? 1.380 9.530 -8.761 1.00 86.75 174 SER A O 1
ATOM 1345 N N . LEU A 1 175 ? 1.852 10.707 -6.905 1.00 88.75 175 LEU A N 1
ATOM 1346 C CA . LEU A 1 175 ? 2.553 11.788 -7.585 1.00 88.75 175 LEU A CA 1
ATOM 1347 C C . LEU A 1 175 ? 4.014 11.418 -7.872 1.00 88.75 175 LEU A C 1
ATOM 1349 O O . LEU A 1 175 ? 4.503 11.666 -8.973 1.00 88.75 175 LEU A O 1
ATOM 1353 N N . THR A 1 176 ? 4.729 10.841 -6.902 1.00 87.31 176 THR A N 1
ATOM 1354 C CA . THR A 1 176 ? 6.190 10.676 -6.986 1.00 87.31 176 THR A CA 1
ATOM 1355 C C . THR A 1 176 ? 6.637 9.397 -7.689 1.00 87.31 176 THR A C 1
ATOM 1357 O O . THR A 1 176 ? 7.678 9.412 -8.351 1.00 87.31 176 THR A O 1
ATOM 1360 N N . GLN A 1 177 ? 5.896 8.290 -7.570 1.00 86.44 177 GLN A N 1
ATOM 1361 C CA . GLN A 1 177 ? 6.289 7.009 -8.173 1.00 86.44 177 GLN A CA 1
ATOM 1362 C C . GLN A 1 177 ? 6.335 7.066 -9.707 1.00 86.44 177 GLN A C 1
ATOM 1364 O O . GLN A 1 177 ? 7.386 6.728 -10.252 1.00 86.44 177 GLN A O 1
ATOM 1369 N N . PRO A 1 178 ? 5.318 7.595 -10.422 1.00 85.31 178 PRO A N 1
ATOM 1370 C CA . PRO A 1 178 ? 5.378 7.671 -11.883 1.00 85.31 178 PRO A CA 1
ATOM 1371 C C . PRO A 1 178 ? 6.520 8.558 -12.398 1.00 85.31 178 PRO A C 1
ATOM 1373 O O . PRO A 1 178 ? 7.054 8.337 -13.484 1.00 85.31 178 PRO A O 1
ATOM 1376 N N . MET A 1 179 ? 6.916 9.577 -11.628 1.00 85.94 179 MET A N 1
ATOM 1377 C CA . MET A 1 179 ? 8.056 10.430 -11.979 1.00 85.94 179 MET A CA 1
ATOM 1378 C C . MET A 1 179 ? 9.378 9.678 -11.816 1.00 85.94 179 MET A C 1
ATOM 1380 O O . MET A 1 179 ? 10.225 9.730 -12.706 1.00 85.94 179 MET A O 1
ATOM 1384 N N . ALA A 1 180 ? 9.530 8.929 -10.720 1.00 85.31 180 ALA A N 1
ATOM 1385 C CA . ALA A 1 180 ? 10.688 8.067 -10.508 1.00 85.31 180 ALA A CA 1
ATOM 1386 C C . ALA A 1 180 ? 10.790 6.962 -11.571 1.00 85.31 180 ALA A C 1
ATOM 1388 O O . ALA A 1 180 ? 11.892 6.681 -12.034 1.00 85.31 180 ALA A O 1
ATOM 1389 N N . ASP A 1 181 ? 9.663 6.393 -12.010 1.00 83.44 181 ASP A N 1
ATOM 1390 C CA . ASP A 1 181 ? 9.633 5.420 -13.108 1.00 83.44 181 ASP A CA 1
ATOM 1391 C C . ASP A 1 181 ? 10.211 6.026 -14.391 1.00 83.44 181 ASP A C 1
ATOM 1393 O O . ASP A 1 181 ? 11.120 5.458 -14.989 1.00 83.44 181 ASP A O 1
ATOM 1397 N N . LYS A 1 182 ? 9.779 7.236 -14.766 1.00 83.81 182 LYS A N 1
ATOM 1398 C CA . LYS A 1 182 ? 10.347 7.951 -15.920 1.00 83.81 182 LYS A CA 1
ATOM 1399 C C . LYS A 1 182 ? 11.832 8.264 -15.766 1.00 83.81 182 LYS A C 1
ATOM 1401 O O . LYS A 1 182 ? 12.582 8.162 -16.736 1.00 83.81 182 LYS A O 1
ATOM 1406 N N . ALA A 1 183 ? 12.263 8.669 -14.573 1.00 82.56 183 ALA A N 1
ATOM 1407 C CA . ALA A 1 183 ? 13.675 8.907 -14.290 1.00 82.56 183 ALA A CA 1
ATOM 1408 C C . ALA A 1 183 ? 14.505 7.623 -14.468 1.00 82.56 183 ALA A C 1
ATOM 1410 O O . ALA A 1 183 ? 15.607 7.665 -15.021 1.00 82.56 183 ALA A O 1
ATOM 1411 N N . GLU A 1 184 ? 13.952 6.475 -14.083 1.00 81.75 184 GLU A N 1
ATOM 1412 C CA . GLU A 1 184 ? 14.575 5.170 -14.288 1.00 81.75 184 GLU A CA 1
ATOM 1413 C C . GLU A 1 184 ? 14.689 4.823 -15.778 1.00 81.75 184 GLU A C 1
ATOM 1415 O O . GLU A 1 184 ? 15.744 4.363 -16.215 1.00 81.75 184 GLU A O 1
ATOM 1420 N N . GLU A 1 185 ? 13.689 5.145 -16.606 1.00 83.31 185 GLU A N 1
ATOM 1421 C CA . GLU A 1 185 ? 13.785 4.946 -18.063 1.00 83.31 185 GLU A CA 1
ATOM 1422 C C . GLU A 1 185 ? 14.923 5.750 -18.719 1.00 83.31 185 GLU A C 1
ATOM 1424 O O . GLU A 1 185 ? 15.505 5.294 -19.718 1.00 83.31 185 GLU A O 1
ATOM 1429 N N . VAL A 1 186 ? 15.230 6.937 -18.177 1.00 81.50 186 VAL A N 1
ATOM 1430 C CA . VAL A 1 186 ? 16.333 7.806 -18.622 1.00 81.50 186 VAL A CA 1
ATOM 1431 C C . VAL A 1 186 ? 17.681 7.218 -18.214 1.00 81.50 186 VAL A C 1
ATOM 1433 O O . VAL A 1 186 ? 18.590 7.151 -19.043 1.00 81.50 186 VAL A O 1
ATOM 1436 N N . ILE A 1 187 ? 17.813 6.755 -16.968 1.00 79.50 187 ILE A N 1
ATOM 1437 C CA . ILE A 1 187 ? 19.048 6.125 -16.469 1.00 79.50 187 ILE A CA 1
ATOM 1438 C C . ILE A 1 187 ? 19.330 4.818 -17.203 1.00 79.50 187 ILE A C 1
ATOM 1440 O O . ILE A 1 187 ? 20.472 4.541 -17.571 1.00 79.50 187 ILE A O 1
ATOM 1444 N N . LEU A 1 188 ? 18.288 4.037 -17.472 1.00 83.75 188 LEU A N 1
ATOM 1445 C CA . LEU A 1 188 ? 18.409 2.764 -18.163 1.00 83.75 188 LEU A CA 1
ATOM 1446 C C . LEU A 1 188 ? 18.525 2.912 -19.683 1.00 83.75 188 LEU A C 1
ATOM 1448 O O . LEU A 1 188 ? 18.631 1.891 -20.348 1.00 83.75 188 LEU A O 1
ATOM 1452 N N . LYS A 1 189 ? 18.506 4.122 -20.269 1.00 84.12 189 LYS A N 1
ATOM 1453 C CA . LYS A 1 189 ? 18.391 4.315 -21.733 1.00 84.12 189 LYS A CA 1
ATOM 1454 C C . LYS A 1 189 ? 19.381 3.488 -22.569 1.00 84.12 189 LYS A C 1
ATOM 1456 O O . LYS A 1 189 ? 18.980 2.968 -23.604 1.00 84.12 189 LYS A O 1
ATOM 1461 N N . ASP A 1 190 ? 20.612 3.335 -22.081 1.00 85.56 190 ASP A N 1
ATOM 1462 C CA . ASP A 1 190 ? 21.695 2.593 -22.738 1.00 85.56 190 ASP A CA 1
ATOM 1463 C C . ASP A 1 190 ? 21.977 1.237 -22.052 1.00 85.56 190 ASP A C 1
ATOM 1465 O O . ASP A 1 190 ? 22.938 0.546 -22.389 1.00 85.56 190 ASP A O 1
ATOM 1469 N N . HIS A 1 191 ? 21.160 0.843 -21.066 1.00 85.38 191 HIS A N 1
ATOM 1470 C CA . HIS A 1 191 ? 21.339 -0.391 -20.306 1.00 85.38 191 HIS A CA 1
ATOM 1471 C C . HIS A 1 191 ? 20.831 -1.607 -21.105 1.00 85.38 191 HIS A C 1
ATOM 1473 O O . HIS A 1 191 ? 19.662 -1.621 -21.502 1.00 85.38 191 HIS A O 1
ATOM 1479 N N . PRO A 1 192 ? 21.626 -2.685 -21.274 1.00 88.19 192 PRO A N 1
ATOM 1480 C CA . PRO A 1 192 ? 21.225 -3.859 -22.062 1.00 88.19 192 PRO A CA 1
ATOM 1481 C C . PRO A 1 192 ? 19.951 -4.562 -21.568 1.00 88.19 192 PRO A C 1
ATOM 1483 O O . PRO A 1 192 ? 19.286 -5.250 -22.338 1.00 88.19 192 PRO A O 1
ATOM 1486 N N . LEU A 1 193 ? 19.602 -4.384 -20.288 1.00 89.19 193 LEU A N 1
ATOM 1487 C CA . LEU A 1 193 ? 18.392 -4.945 -19.672 1.00 89.19 193 LEU A CA 1
ATOM 1488 C C . LEU A 1 193 ? 17.214 -3.972 -19.550 1.00 89.19 193 LEU A C 1
ATOM 1490 O O . LEU A 1 193 ? 16.226 -4.337 -18.918 1.00 89.19 193 LEU A O 1
ATOM 1494 N N . LYS A 1 194 ? 17.300 -2.755 -20.105 1.00 87.25 194 LYS A N 1
ATOM 1495 C CA . LYS A 1 194 ? 16.293 -1.694 -19.918 1.00 87.25 194 LYS A CA 1
ATOM 1496 C C . LYS A 1 194 ? 14.854 -2.199 -20.022 1.00 87.25 194 LYS A C 1
ATOM 1498 O O . LYS A 1 194 ? 14.088 -2.086 -19.069 1.00 87.25 194 LYS A O 1
ATOM 1503 N N . ASP A 1 195 ? 14.509 -2.771 -21.172 1.00 88.31 195 ASP A N 1
ATOM 1504 C CA . ASP A 1 195 ? 13.135 -3.173 -21.478 1.00 88.31 195 ASP A CA 1
ATOM 1505 C C . ASP A 1 195 ? 12.649 -4.295 -20.552 1.00 88.31 195 ASP A C 1
ATOM 1507 O O . ASP A 1 195 ? 11.477 -4.334 -20.175 1.00 88.31 195 ASP A O 1
ATOM 1511 N N . TYR A 1 196 ? 13.558 -5.184 -20.139 1.00 90.25 196 TYR A N 1
ATOM 1512 C CA . TYR A 1 196 ? 13.254 -6.269 -19.211 1.00 90.25 196 TYR A CA 1
ATOM 1513 C C . TYR A 1 196 ? 13.022 -5.744 -17.791 1.00 90.25 196 TYR A C 1
ATOM 1515 O O . TYR A 1 196 ? 12.071 -6.175 -17.145 1.00 90.25 196 TYR A O 1
ATOM 1523 N N . ILE A 1 197 ? 13.847 -4.802 -17.319 1.00 88.88 197 ILE A N 1
ATOM 1524 C CA . ILE A 1 197 ? 13.723 -4.193 -15.985 1.00 88.88 197 ILE A CA 1
ATOM 1525 C C . ILE A 1 197 ? 12.434 -3.370 -15.892 1.00 88.88 197 ILE A C 1
ATOM 1527 O O . ILE A 1 197 ? 11.636 -3.600 -14.985 1.00 88.88 197 ILE A O 1
ATOM 1531 N N . ILE A 1 198 ? 12.176 -2.483 -16.860 1.00 86.06 198 ILE A N 1
ATOM 1532 C CA . ILE A 1 198 ? 10.957 -1.655 -16.886 1.00 86.06 198 ILE A CA 1
ATOM 1533 C C . ILE A 1 198 ? 9.710 -2.541 -16.972 1.00 86.06 198 ILE A C 1
ATOM 1535 O O . ILE A 1 198 ? 8.748 -2.353 -16.225 1.00 86.06 198 ILE A O 1
ATOM 1539 N N . GLY A 1 199 ? 9.729 -3.543 -17.858 1.00 88.94 199 GLY A N 1
ATOM 1540 C CA . GLY A 1 199 ? 8.628 -4.489 -17.992 1.00 88.94 199 GLY A CA 1
ATOM 1541 C C . GLY A 1 199 ? 8.375 -5.281 -16.706 1.00 88.94 199 GLY A C 1
ATOM 1542 O O . GLY A 1 199 ? 7.222 -5.438 -16.301 1.00 88.94 199 GLY A O 1
ATOM 1543 N N . ALA A 1 200 ? 9.440 -5.747 -16.048 1.00 90.06 200 ALA A N 1
ATOM 1544 C CA . ALA A 1 200 ? 9.337 -6.481 -14.795 1.00 90.06 200 ALA A CA 1
ATOM 1545 C C . ALA A 1 200 ? 8.789 -5.617 -13.658 1.00 90.06 200 ALA A C 1
ATOM 1547 O O . ALA A 1 200 ? 7.885 -6.057 -12.949 1.00 90.06 200 ALA A O 1
ATOM 1548 N N . LYS A 1 201 ? 9.265 -4.374 -13.534 1.00 87.19 201 LYS A N 1
ATOM 1549 C CA . LYS A 1 201 ? 8.774 -3.420 -12.536 1.00 87.19 201 LYS A CA 1
ATOM 1550 C C . LYS A 1 201 ? 7.288 -3.133 -12.725 1.00 87.19 201 LYS A C 1
ATOM 1552 O O . LYS A 1 201 ? 6.517 -3.245 -11.777 1.00 87.19 201 LYS A O 1
ATOM 1557 N N . LYS A 1 202 ? 6.864 -2.857 -13.963 1.00 87.38 202 LYS A N 1
ATOM 1558 C CA . LYS A 1 202 ? 5.448 -2.631 -14.280 1.00 87.38 202 LYS A CA 1
ATOM 1559 C C . LYS A 1 202 ? 4.579 -3.826 -13.878 1.00 87.38 202 LYS A C 1
ATOM 1561 O O . LYS A 1 202 ? 3.520 -3.639 -13.290 1.00 87.38 202 LYS A O 1
ATOM 1566 N N . ALA A 1 203 ? 5.019 -5.043 -14.192 1.00 90.38 203 ALA A N 1
ATOM 1567 C CA . ALA A 1 203 ? 4.280 -6.245 -13.824 1.00 90.38 203 ALA A CA 1
ATOM 1568 C C . ALA A 1 203 ? 4.207 -6.449 -12.309 1.00 90.38 203 ALA A C 1
ATOM 1570 O O . ALA A 1 203 ? 3.147 -6.807 -11.803 1.00 90.38 203 ALA A O 1
ATOM 1571 N N . MET A 1 204 ? 5.305 -6.191 -11.593 1.00 91.25 204 MET A N 1
ATOM 1572 C CA . MET A 1 204 ? 5.338 -6.295 -10.138 1.00 91.25 204 MET A CA 1
ATOM 1573 C C . MET A 1 204 ? 4.395 -5.281 -9.483 1.00 91.25 204 MET A C 1
ATOM 1575 O O . MET A 1 204 ? 3.610 -5.674 -8.628 1.00 91.25 204 MET A O 1
ATOM 1579 N N . ASN A 1 205 ? 4.378 -4.026 -9.944 1.00 83.44 205 ASN A N 1
ATOM 1580 C CA . ASN A 1 205 ? 3.445 -3.017 -9.433 1.00 83.44 205 ASN A CA 1
ATOM 1581 C C . ASN A 1 205 ? 1.985 -3.473 -9.590 1.00 83.44 205 ASN A C 1
ATOM 1583 O O . ASN A 1 205 ? 1.229 -3.444 -8.626 1.00 83.44 205 ASN A O 1
ATOM 1587 N N . SER A 1 206 ? 1.594 -3.988 -10.763 1.00 87.94 206 SER A N 1
ATOM 1588 C CA . SER A 1 206 ? 0.224 -4.486 -10.965 1.00 87.94 206 SER A CA 1
ATOM 1589 C C . SER A 1 206 ? -0.107 -5.718 -10.111 1.00 87.94 206 SER A C 1
ATOM 1591 O O . SER A 1 206 ? -1.247 -5.879 -9.679 1.00 87.94 206 SER A O 1
ATOM 1593 N N . VAL A 1 207 ? 0.872 -6.589 -9.849 1.00 90.50 207 VAL A N 1
ATOM 1594 C CA . VAL A 1 207 ? 0.713 -7.739 -8.943 1.00 90.50 207 VAL A CA 1
ATOM 1595 C C . VAL A 1 207 ? 0.539 -7.282 -7.486 1.00 90.50 207 VAL A C 1
ATOM 1597 O O . VAL A 1 207 ? -0.336 -7.801 -6.793 1.00 90.50 207 VAL A O 1
ATOM 1600 N N . GLU A 1 208 ? 1.316 -6.295 -7.030 1.00 85.06 208 GLU A N 1
ATOM 1601 C CA . GLU A 1 208 ? 1.206 -5.693 -5.691 1.00 85.06 208 GLU A CA 1
ATOM 1602 C C . GLU A 1 208 ? -0.125 -4.959 -5.493 1.00 85.06 208 GLU A C 1
ATOM 1604 O O . GLU A 1 208 ? -0.803 -5.177 -4.486 1.00 85.06 208 GLU A O 1
ATOM 1609 N N . GLU A 1 209 ? -0.553 -4.166 -6.477 1.00 82.19 209 GLU A N 1
ATOM 1610 C CA . GLU A 1 209 ? -1.859 -3.496 -6.478 1.00 82.19 209 GLU A CA 1
ATOM 1611 C C . GLU A 1 209 ? -3.007 -4.510 -6.402 1.00 82.19 209 GLU A C 1
ATOM 1613 O O . GLU A 1 209 ? -3.915 -4.365 -5.584 1.00 82.19 209 GLU A O 1
ATOM 1618 N N . SER A 1 210 ? -2.954 -5.579 -7.203 1.00 91.25 210 SER A N 1
ATOM 1619 C CA . SER A 1 210 ? -3.989 -6.615 -7.183 1.00 91.25 210 SER A CA 1
ATOM 1620 C C . SER A 1 210 ? -4.024 -7.393 -5.868 1.00 91.25 210 SER A C 1
ATOM 1622 O O . SER A 1 210 ? -5.111 -7.744 -5.411 1.00 91.25 210 SER A O 1
ATOM 1624 N N . TYR A 1 211 ? -2.870 -7.693 -5.262 1.00 90.19 211 TYR A N 1
ATOM 1625 C CA . TYR A 1 211 ? -2.830 -8.331 -3.944 1.00 90.19 211 TYR A CA 1
ATOM 1626 C C . TYR A 1 211 ? -3.418 -7.410 -2.871 1.00 90.19 211 TYR A C 1
ATOM 1628 O O . TYR A 1 211 ? -4.301 -7.838 -2.127 1.00 90.19 211 TYR A O 1
ATOM 1636 N N . SER A 1 212 ? -2.990 -6.144 -2.851 1.00 81.38 212 SER A N 1
ATOM 1637 C CA . SER A 1 212 ? -3.486 -5.142 -1.900 1.00 81.38 212 SER A CA 1
ATOM 1638 C C . SER A 1 212 ? -5.002 -5.010 -2.004 1.00 81.38 212 SER A C 1
ATOM 1640 O O . SER A 1 212 ? -5.703 -5.169 -1.014 1.00 81.38 212 SER A O 1
ATOM 1642 N N . GLN A 1 213 ? -5.533 -4.896 -3.222 1.00 84.12 213 GLN A N 1
ATOM 1643 C CA . GLN A 1 213 ? -6.972 -4.808 -3.454 1.00 84.12 213 GLN A CA 1
ATOM 1644 C C . GLN A 1 213 ? -7.748 -6.033 -2.938 1.00 84.12 213 GLN A C 1
ATOM 1646 O O . GLN A 1 213 ? -8.848 -5.880 -2.410 1.00 84.12 213 GLN A O 1
ATOM 1651 N N . VAL A 1 214 ? -7.208 -7.249 -3.074 1.00 84.25 214 VAL A N 1
ATOM 1652 C CA . VAL A 1 214 ? -7.829 -8.458 -2.500 1.00 84.25 214 VAL A CA 1
ATOM 1653 C C . VAL A 1 214 ? -7.843 -8.386 -0.974 1.00 84.25 214 VAL A C 1
ATOM 1655 O O . VAL A 1 214 ? -8.883 -8.644 -0.363 1.00 84.25 214 VAL A O 1
ATOM 1658 N N . ALA A 1 215 ? -6.708 -8.036 -0.366 1.00 78.62 215 ALA A N 1
ATOM 1659 C CA . ALA A 1 215 ? -6.577 -7.921 1.082 1.00 78.62 215 ALA A CA 1
ATOM 1660 C C . ALA A 1 215 ? -7.513 -6.837 1.647 1.00 78.62 215 ALA A C 1
ATOM 1662 O O . ALA A 1 215 ? -8.217 -7.083 2.626 1.00 78.62 215 ALA A O 1
ATOM 1663 N N . ASP A 1 216 ? -7.598 -5.682 0.989 1.00 73.06 216 ASP A N 1
ATOM 1664 C CA . ASP A 1 216 ? -8.442 -4.561 1.401 1.00 73.06 216 ASP A CA 1
ATOM 1665 C C . ASP A 1 216 ? -9.928 -4.917 1.307 1.00 73.06 216 ASP A C 1
ATOM 1667 O O . ASP A 1 216 ? -10.690 -4.673 2.243 1.00 73.06 216 ASP A O 1
ATOM 1671 N N . GLN A 1 217 ? -10.362 -5.536 0.206 1.00 86.06 217 GLN A N 1
ATOM 1672 C CA . GLN A 1 217 ? -11.754 -5.967 0.058 1.00 86.06 217 GLN A CA 1
ATOM 1673 C C . GLN A 1 217 ? -12.140 -7.052 1.075 1.00 86.06 217 GLN A C 1
ATOM 1675 O O . GLN A 1 217 ? -13.282 -7.076 1.536 1.00 86.06 217 GLN A O 1
ATOM 1680 N N . TYR A 1 218 ? -11.204 -7.931 1.452 1.00 81.81 218 TYR A N 1
ATOM 1681 C CA . TYR A 1 218 ? -11.414 -8.917 2.513 1.00 81.81 218 TYR A CA 1
ATOM 1682 C C . TYR A 1 218 ? -11.551 -8.248 3.885 1.00 81.81 218 TYR A C 1
ATOM 1684 O O . TYR A 1 218 ? -12.542 -8.472 4.578 1.00 81.81 218 TYR A O 1
ATOM 1692 N N . ASN A 1 219 ? -10.592 -7.394 4.253 1.00 67.50 219 ASN A N 1
ATOM 1693 C CA . ASN A 1 219 ? -10.547 -6.743 5.564 1.00 67.50 219 ASN A CA 1
ATOM 1694 C C . ASN A 1 219 ? -11.730 -5.792 5.797 1.00 67.50 219 ASN A C 1
ATOM 1696 O O . ASN A 1 219 ? -12.188 -5.655 6.929 1.00 67.50 219 ASN A O 1
ATOM 1700 N N . ASN A 1 220 ? -12.233 -5.161 4.733 1.00 71.88 220 ASN A N 1
ATOM 1701 C CA . ASN A 1 220 ? -13.365 -4.235 4.792 1.00 71.88 220 ASN A CA 1
ATOM 1702 C C . ASN A 1 220 ? -14.725 -4.905 4.524 1.00 71.88 220 ASN A C 1
ATOM 1704 O O . ASN A 1 220 ? -15.734 -4.208 4.432 1.00 71.88 220 ASN A O 1
ATOM 1708 N N . GLU A 1 221 ? -14.761 -6.231 4.338 1.00 82.50 221 GLU A N 1
ATOM 1709 C CA . GLU A 1 221 ? -15.966 -6.983 3.947 1.00 82.50 221 GLU A CA 1
ATOM 1710 C C . GLU A 1 221 ? -16.686 -6.388 2.710 1.00 82.50 221 GLU A C 1
ATOM 1712 O O . GLU A 1 221 ? -17.907 -6.476 2.559 1.00 82.50 221 GLU A O 1
ATOM 1717 N N . ALA A 1 222 ? -15.924 -5.777 1.798 1.00 83.69 222 ALA A N 1
ATOM 1718 C CA . ALA A 1 222 ? -16.425 -4.973 0.687 1.00 83.69 222 ALA A CA 1
ATOM 1719 C C . ALA A 1 222 ? -16.028 -5.595 -0.660 1.00 83.69 222 ALA A C 1
ATOM 1721 O O . ALA A 1 222 ? -15.000 -5.255 -1.240 1.00 83.69 222 ALA A O 1
ATOM 1722 N N . LEU A 1 223 ? -16.852 -6.515 -1.174 1.00 91.94 223 LEU A N 1
ATOM 1723 C CA . LEU A 1 223 ? -16.584 -7.187 -2.449 1.00 91.94 223 LEU A CA 1
ATOM 1724 C C . LEU A 1 223 ? -16.908 -6.290 -3.656 1.00 91.94 223 LEU A C 1
ATOM 1726 O O . LEU A 1 223 ? -18.075 -6.058 -3.976 1.00 91.94 223 LEU A O 1
ATOM 1730 N N . ASP A 1 224 ? -15.871 -5.919 -4.403 1.00 95.38 224 ASP A N 1
ATOM 1731 C CA . ASP A 1 224 ? -15.951 -5.396 -5.768 1.00 95.38 224 ASP A CA 1
ATOM 1732 C C . ASP A 1 224 ? -15.262 -6.370 -6.736 1.00 95.38 224 ASP A C 1
ATOM 1734 O O . ASP A 1 224 ? -14.091 -6.237 -7.110 1.00 95.38 224 ASP A O 1
ATOM 1738 N N . LEU A 1 225 ? -16.029 -7.381 -7.155 1.00 95.38 225 LEU A N 1
ATOM 1739 C CA . LEU A 1 225 ? -15.579 -8.410 -8.094 1.00 95.38 225 LEU A CA 1
ATOM 1740 C C . LEU A 1 225 ? -15.206 -7.833 -9.469 1.00 95.38 225 LEU A C 1
ATOM 1742 O O . LEU A 1 225 ? -14.368 -8.410 -10.166 1.00 95.38 225 LEU A O 1
ATOM 1746 N N . ALA A 1 226 ? -15.825 -6.724 -9.885 1.00 96.69 226 ALA A N 1
ATOM 1747 C CA . ALA A 1 226 ? -15.540 -6.109 -11.177 1.00 96.69 226 ALA A CA 1
ATOM 1748 C C . ALA A 1 226 ? -14.138 -5.496 -11.176 1.00 96.69 226 ALA A C 1
ATOM 1750 O O . ALA A 1 226 ? -13.366 -5.746 -12.106 1.00 96.69 226 ALA A O 1
ATOM 1751 N N . ALA A 1 227 ? -13.784 -4.784 -10.105 1.00 93.00 227 ALA A N 1
ATOM 1752 C CA . ALA A 1 227 ? -12.440 -4.261 -9.925 1.00 93.00 227 ALA A CA 1
ATOM 1753 C C . ALA A 1 227 ? -11.402 -5.395 -9.867 1.00 93.00 227 ALA A C 1
ATOM 1755 O O . ALA A 1 227 ? -10.366 -5.296 -10.519 1.00 93.00 227 ALA A O 1
ATOM 1756 N N . LEU A 1 228 ? -11.671 -6.504 -9.163 1.00 94.19 228 LEU A N 1
ATOM 1757 C CA . LEU A 1 228 ? -10.712 -7.622 -9.096 1.00 94.19 228 LEU A CA 1
ATOM 1758 C C . LEU A 1 228 ? -10.500 -8.290 -10.471 1.00 94.19 228 LEU A C 1
ATOM 1760 O O . LEU A 1 228 ? -9.378 -8.646 -10.837 1.00 94.19 228 LEU A O 1
ATOM 1764 N N . LYS A 1 229 ? -11.569 -8.427 -11.271 1.00 97.12 229 LYS A N 1
ATOM 1765 C CA . LYS A 1 229 ? -11.486 -8.923 -12.658 1.00 97.12 229 LYS A CA 1
ATOM 1766 C C . LYS A 1 229 ? -10.735 -7.952 -13.579 1.00 97.12 229 LYS A C 1
ATOM 1768 O O . LYS A 1 229 ? -10.049 -8.408 -14.494 1.00 97.12 229 LYS A O 1
ATOM 1773 N N . ALA A 1 230 ? -10.840 -6.644 -13.347 1.00 95.94 230 ALA A N 1
ATOM 1774 C CA . ALA A 1 230 ? -10.083 -5.640 -14.092 1.00 95.94 230 ALA A CA 1
ATOM 1775 C C . ALA A 1 230 ? -8.577 -5.735 -13.798 1.00 95.94 230 ALA A C 1
ATOM 1777 O O . ALA A 1 230 ? -7.784 -5.784 -14.740 1.00 95.94 230 ALA A O 1
ATOM 1778 N N . SER A 1 231 ? -8.192 -5.864 -12.523 1.00 92.69 231 SER A N 1
ATOM 1779 C CA . SER A 1 231 ? -6.792 -6.055 -12.113 1.00 92.69 231 SER A CA 1
ATOM 1780 C C . SER A 1 231 ? -6.204 -7.330 -12.718 1.00 92.69 231 SER A C 1
ATOM 1782 O O . SER A 1 231 ? -5.126 -7.304 -13.311 1.00 92.69 231 SER A O 1
ATOM 1784 N N . TYR A 1 232 ? -6.967 -8.429 -12.700 1.00 97.75 232 TYR A N 1
ATOM 1785 C CA . TYR A 1 232 ? -6.594 -9.667 -13.386 1.00 97.75 232 TYR A CA 1
ATOM 1786 C C . TYR A 1 232 ? -6.298 -9.459 -14.883 1.00 97.75 232 TYR A C 1
ATOM 1788 O O . TYR A 1 232 ? -5.271 -9.922 -15.384 1.00 97.75 232 TYR A O 1
ATOM 1796 N N . ALA A 1 233 ? -7.183 -8.761 -15.600 1.00 97.50 233 ALA A N 1
ATOM 1797 C CA . ALA A 1 233 ? -7.037 -8.533 -17.036 1.00 97.50 233 ALA A CA 1
ATOM 1798 C C . ALA A 1 233 ? -5.817 -7.658 -17.379 1.00 97.50 233 ALA A C 1
ATOM 1800 O O . ALA A 1 233 ? -5.131 -7.925 -18.370 1.00 97.50 233 ALA A O 1
ATOM 1801 N N . GLU A 1 234 ? -5.511 -6.639 -16.567 1.00 95.06 234 GLU A N 1
ATOM 1802 C CA . GLU A 1 234 ? -4.318 -5.809 -16.785 1.00 95.06 234 GLU A CA 1
ATOM 1803 C C . GLU A 1 234 ? -3.031 -6.607 -16.526 1.00 95.06 234 GLU A C 1
ATOM 1805 O O . GLU A 1 234 ? -2.115 -6.554 -17.351 1.00 95.06 234 GLU A O 1
ATOM 1810 N N . ILE A 1 235 ? -2.978 -7.432 -15.470 1.00 95.56 235 ILE A N 1
ATOM 1811 C CA . ILE A 1 235 ? -1.824 -8.315 -15.227 1.00 95.56 235 ILE A CA 1
ATOM 1812 C C . ILE A 1 235 ? -1.666 -9.323 -16.371 1.00 95.56 235 ILE A C 1
ATOM 1814 O O . ILE A 1 235 ? -0.548 -9.546 -16.832 1.00 95.56 235 ILE A O 1
ATOM 1818 N N . GLU A 1 236 ? -2.753 -9.909 -16.881 1.00 97.25 236 GLU A N 1
ATOM 1819 C CA . GLU A 1 236 ? -2.695 -10.850 -18.009 1.00 97.25 236 GLU A CA 1
ATOM 1820 C C . GLU A 1 236 ? -2.124 -10.188 -19.271 1.00 97.25 236 GLU A C 1
ATOM 1822 O O . GLU A 1 236 ? -1.251 -10.745 -19.945 1.00 97.25 236 GLU A O 1
ATOM 1827 N N . LYS A 1 237 ? -2.559 -8.964 -19.571 1.00 96.00 237 LYS A N 1
ATOM 1828 C CA . LYS A 1 237 ? -2.031 -8.167 -20.682 1.00 96.00 237 LYS A CA 1
ATOM 1829 C C . LYS A 1 237 ? -0.541 -7.860 -20.512 1.00 96.00 237 LYS A C 1
ATOM 1831 O O . LYS A 1 237 ? 0.214 -8.012 -21.475 1.00 96.00 237 LYS A O 1
ATOM 1836 N N . ILE A 1 238 ? -0.107 -7.460 -19.315 1.00 92.25 238 ILE A N 1
ATOM 1837 C CA . ILE A 1 238 ? 1.309 -7.187 -19.025 1.00 92.25 238 ILE A CA 1
ATOM 1838 C C . ILE A 1 238 ? 2.136 -8.476 -19.113 1.00 92.25 238 ILE A C 1
ATOM 1840 O O . ILE A 1 238 ? 3.164 -8.495 -19.788 1.00 92.25 238 ILE A O 1
ATOM 1844 N N . SER A 1 239 ? 1.664 -9.568 -18.510 1.00 94.44 239 SER A N 1
ATOM 1845 C CA . SER A 1 239 ? 2.303 -10.888 -18.557 1.00 94.44 239 SER A CA 1
ATOM 1846 C C . SER A 1 239 ? 2.528 -11.347 -19.998 1.00 94.44 239 SER A C 1
ATOM 1848 O O . SER A 1 239 ? 3.630 -11.758 -20.356 1.00 94.44 239 SER A O 1
ATOM 1850 N N . ASN A 1 240 ? 1.529 -11.188 -20.871 1.00 93.06 240 ASN A N 1
ATOM 1851 C CA . ASN A 1 240 ? 1.672 -11.527 -22.287 1.00 93.06 240 ASN A CA 1
ATOM 1852 C C . ASN A 1 240 ? 2.730 -10.676 -23.005 1.00 93.06 240 ASN A C 1
ATOM 1854 O O . ASN A 1 240 ? 3.433 -11.192 -23.872 1.00 93.06 240 ASN A O 1
ATOM 1858 N N . ALA A 1 241 ? 2.888 -9.403 -22.636 1.00 90.88 241 ALA A N 1
ATOM 1859 C CA . ALA A 1 241 ? 3.935 -8.547 -23.193 1.00 90.88 241 ALA A CA 1
ATOM 1860 C C . ALA A 1 241 ? 5.354 -8.950 -22.738 1.00 90.88 241 ALA A C 1
ATOM 1862 O O . ALA A 1 241 ? 6.317 -8.647 -23.448 1.00 90.88 241 ALA A O 1
ATOM 1863 N N . LEU A 1 242 ? 5.477 -9.645 -21.599 1.00 90.25 242 LEU A N 1
ATOM 1864 C CA . LEU A 1 242 ? 6.740 -10.151 -21.046 1.00 90.25 242 LEU A CA 1
ATOM 1865 C C . LEU A 1 242 ? 7.173 -11.512 -21.605 1.00 90.25 242 LEU A C 1
ATOM 1867 O O . LEU A 1 242 ? 8.311 -11.915 -21.400 1.00 90.25 242 LEU A O 1
ATOM 1871 N N . LYS A 1 243 ? 6.327 -12.214 -22.365 1.00 86.12 243 LYS A N 1
ATOM 1872 C CA . LYS A 1 243 ? 6.662 -13.516 -22.984 1.00 86.12 243 LYS A CA 1
ATOM 1873 C C . LYS A 1 243 ? 7.682 -13.433 -24.128 1.00 86.12 243 LYS A C 1
ATOM 1875 O O . LYS A 1 243 ? 7.796 -14.359 -24.925 1.00 86.12 243 LYS A O 1
ATOM 1880 N N . LYS A 1 244 ? 8.383 -12.311 -24.264 1.00 79.62 244 LYS A N 1
ATOM 1881 C CA . LYS A 1 244 ? 9.415 -12.137 -25.284 1.00 79.62 244 LYS A CA 1
ATOM 1882 C C . LYS A 1 244 ? 10.644 -12.953 -24.899 1.00 79.62 244 LYS A C 1
ATOM 1884 O O . LYS A 1 244 ? 11.015 -12.997 -23.728 1.00 79.62 244 LYS A O 1
ATOM 1889 N N . ASP A 1 245 ? 11.288 -13.550 -25.897 1.00 83.12 245 ASP A N 1
ATOM 1890 C CA . ASP A 1 245 ? 12.548 -14.254 -25.690 1.00 83.12 245 ASP A CA 1
ATOM 1891 C C . ASP A 1 245 ? 13.587 -13.306 -25.093 1.00 83.12 245 ASP A C 1
ATOM 1893 O O . ASP A 1 245 ? 13.830 -12.214 -25.616 1.00 83.12 245 ASP A O 1
ATOM 1897 N N . PHE A 1 246 ? 14.228 -13.747 -24.011 1.00 87.19 246 PHE A N 1
ATOM 1898 C CA . PHE A 1 246 ? 15.338 -13.015 -23.428 1.00 87.19 246 PHE A CA 1
ATOM 1899 C C . PHE A 1 246 ? 16.536 -13.062 -24.379 1.00 87.19 246 PHE A C 1
ATOM 1901 O O . PHE A 1 246 ? 17.214 -14.084 -24.525 1.00 87.19 246 PHE A O 1
ATOM 1908 N N . SER A 1 247 ? 16.779 -11.935 -25.035 1.00 85.12 247 SER A N 1
ATOM 1909 C CA . SER A 1 247 ? 17.826 -11.730 -26.026 1.00 85.12 247 SER A CA 1
ATOM 1910 C C . SER A 1 247 ? 18.639 -10.496 -25.653 1.00 85.12 247 SER A C 1
ATOM 1912 O O . SER A 1 247 ? 18.298 -9.374 -26.029 1.00 85.12 247 SER A O 1
ATOM 1914 N N . VAL A 1 248 ? 19.721 -10.718 -24.909 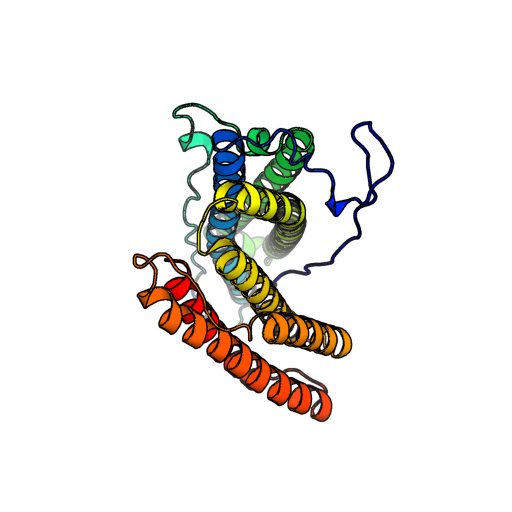1.00 86.44 248 VAL A N 1
ATOM 1915 C CA . VAL A 1 248 ? 20.695 -9.696 -24.508 1.00 86.44 248 VAL A CA 1
ATOM 1916 C C . VAL A 1 248 ? 22.062 -10.149 -25.002 1.00 86.44 248 VAL A C 1
ATOM 1918 O O . VAL A 1 248 ? 22.501 -11.255 -24.695 1.00 86.44 248 VAL A O 1
ATOM 1921 N N . THR A 1 249 ? 22.715 -9.319 -25.815 1.00 84.19 249 THR A N 1
ATOM 1922 C CA . THR A 1 249 ? 23.993 -9.662 -26.463 1.00 84.19 249 THR A CA 1
ATOM 1923 C C . THR A 1 249 ? 25.205 -9.438 -25.565 1.00 84.19 249 THR A C 1
ATOM 1925 O O . THR A 1 249 ? 26.279 -9.962 -25.846 1.00 84.19 249 THR A O 1
ATOM 1928 N N . ASP A 1 250 ? 25.052 -8.644 -24.507 1.00 86.31 250 ASP A N 1
ATOM 1929 C CA . ASP A 1 250 ? 26.105 -8.407 -23.527 1.00 86.31 250 ASP A CA 1
ATOM 1930 C C . ASP A 1 250 ? 26.274 -9.644 -22.633 1.00 86.31 250 ASP A C 1
ATOM 1932 O O . ASP A 1 250 ? 25.370 -10.046 -21.895 1.00 86.31 250 ASP A O 1
ATOM 1936 N N . THR A 1 251 ? 27.458 -10.255 -22.715 1.00 87.06 251 THR A N 1
ATOM 1937 C CA . THR A 1 251 ? 27.785 -11.505 -22.026 1.00 87.06 251 THR A CA 1
ATOM 1938 C C . THR A 1 251 ? 27.742 -11.389 -20.505 1.00 87.06 251 THR A C 1
ATOM 1940 O O . THR A 1 251 ? 27.536 -12.407 -19.839 1.00 87.06 251 THR A O 1
ATOM 1943 N N . ASN A 1 252 ? 27.879 -10.172 -19.963 1.00 88.44 252 ASN A N 1
ATOM 1944 C CA . ASN A 1 252 ? 27.808 -9.907 -18.524 1.00 88.44 252 ASN A CA 1
ATOM 1945 C C . ASN A 1 252 ? 26.413 -10.161 -17.929 1.00 88.44 252 ASN A C 1
ATOM 1947 O O . ASN A 1 252 ? 26.299 -10.249 -16.713 1.00 88.44 252 ASN A O 1
ATOM 1951 N N . TYR A 1 253 ? 25.374 -10.298 -18.764 1.00 87.19 253 TYR A N 1
ATOM 1952 C CA . TYR A 1 253 ? 23.987 -10.508 -18.327 1.00 87.19 253 TYR A CA 1
ATOM 1953 C C . TYR A 1 253 ? 23.383 -11.830 -18.823 1.00 87.19 253 TYR A C 1
ATOM 1955 O O . TYR A 1 253 ? 22.165 -11.994 -18.873 1.00 87.19 253 TYR A O 1
ATOM 1963 N N . THR A 1 254 ? 24.209 -12.788 -19.242 1.00 83.88 254 THR A N 1
ATOM 1964 C CA . THR A 1 254 ? 23.723 -14.093 -19.730 1.00 83.88 254 THR A CA 1
ATOM 1965 C C . THR A 1 254 ? 23.010 -14.910 -18.651 1.00 83.88 254 THR A C 1
ATOM 1967 O O . THR A 1 254 ? 22.051 -15.624 -18.947 1.00 83.88 254 THR A O 1
ATOM 1970 N N . ASP A 1 255 ? 23.424 -14.766 -17.396 1.00 86.94 255 ASP A N 1
ATOM 1971 C CA . ASP A 1 255 ? 22.801 -15.370 -16.217 1.00 86.94 255 ASP A CA 1
ATOM 1972 C C . ASP A 1 255 ? 21.402 -14.794 -15.925 1.00 86.94 255 ASP A C 1
ATOM 1974 O O . ASP A 1 255 ? 20.525 -15.501 -15.418 1.00 86.94 255 ASP A O 1
ATOM 1978 N N . LYS A 1 256 ? 21.145 -13.544 -16.332 1.00 92.25 256 LYS A N 1
ATOM 1979 C CA . LYS A 1 256 ? 19.851 -12.862 -16.172 1.00 92.25 256 LYS A CA 1
ATOM 1980 C C . LYS A 1 256 ? 18.713 -13.494 -16.945 1.00 92.25 256 LYS A C 1
ATOM 1982 O O . LYS A 1 256 ? 17.566 -13.338 -16.529 1.00 92.25 256 LYS A O 1
ATOM 1987 N N . LYS A 1 257 ? 19.010 -14.282 -17.979 1.00 92.88 257 LYS A N 1
ATOM 1988 C CA . LYS A 1 257 ? 18.001 -15.048 -18.714 1.00 92.88 257 LYS A CA 1
ATOM 1989 C C . LYS A 1 257 ? 17.192 -15.957 -17.790 1.00 92.88 257 LYS A C 1
ATOM 1991 O O . LYS A 1 257 ? 15.970 -15.862 -17.758 1.00 92.88 257 LYS A O 1
ATOM 1996 N N . GLY A 1 258 ? 17.873 -16.791 -17.002 1.00 92.69 258 GLY A N 1
ATOM 1997 C CA . GLY A 1 258 ? 17.199 -17.728 -16.104 1.00 92.69 258 GLY A CA 1
ATOM 1998 C C . GLY A 1 258 ? 16.400 -17.007 -15.018 1.00 92.69 258 GLY A C 1
ATOM 1999 O O . GLY A 1 258 ? 15.295 -17.422 -14.677 1.00 92.69 258 GLY A O 1
ATOM 2000 N N . TYR A 1 259 ? 16.918 -15.893 -14.492 1.00 94.50 259 TYR A N 1
ATOM 2001 C CA . TYR A 1 259 ? 16.189 -15.088 -13.510 1.00 94.50 259 TYR A CA 1
ATOM 2002 C C . TYR A 1 259 ? 14.941 -14.426 -14.106 1.00 94.50 259 TYR A C 1
ATOM 2004 O O . TYR A 1 259 ? 13.887 -14.454 -13.472 1.00 94.50 259 TYR A O 1
ATOM 2012 N N . TYR A 1 260 ? 15.032 -13.901 -15.330 1.00 94.81 260 TYR A N 1
ATOM 2013 C CA . TYR A 1 260 ? 13.891 -13.324 -16.035 1.00 94.81 260 TYR A CA 1
ATOM 2014 C C . TYR A 1 260 ? 12.812 -14.373 -16.323 1.00 94.81 260 TYR A C 1
ATOM 2016 O O . TYR A 1 260 ? 11.650 -14.152 -16.000 1.00 94.81 260 TYR A O 1
ATOM 2024 N N . GLU A 1 261 ? 13.192 -15.539 -16.852 1.00 95.00 261 GLU A N 1
ATOM 2025 C CA . GLU A 1 261 ? 12.267 -16.648 -17.128 1.00 95.00 261 GLU A CA 1
ATOM 2026 C C . GLU A 1 261 ? 11.575 -17.156 -15.852 1.00 95.00 261 GLU A C 1
ATOM 2028 O O . GLU A 1 261 ? 10.376 -17.433 -15.849 1.00 95.00 261 GLU A O 1
ATOM 2033 N N . ASN A 1 262 ? 12.303 -17.225 -14.734 1.00 95.44 262 ASN A N 1
ATOM 2034 C CA . ASN A 1 262 ? 11.719 -17.581 -13.441 1.00 95.44 262 ASN A CA 1
ATOM 2035 C C . ASN A 1 262 ? 10.719 -16.528 -12.942 1.00 95.44 262 ASN A C 1
ATOM 2037 O O . ASN A 1 262 ? 9.702 -16.882 -12.343 1.00 95.44 262 ASN A O 1
ATOM 2041 N N . PHE A 1 263 ? 11.000 -15.245 -13.163 1.00 96.12 263 PHE A N 1
ATOM 2042 C CA . PHE A 1 263 ? 10.098 -14.159 -12.795 1.00 96.12 263 PHE A CA 1
ATOM 2043 C C . PHE A 1 263 ? 8.831 -14.140 -13.658 1.00 96.12 263 PHE A C 1
ATOM 2045 O O . PHE A 1 263 ? 7.728 -14.079 -13.115 1.00 96.12 263 PHE A O 1
ATOM 2052 N N . THR A 1 264 ? 8.955 -14.259 -14.982 1.00 96.12 264 THR A N 1
ATOM 2053 C CA . THR A 1 264 ? 7.785 -14.295 -15.872 1.00 96.12 264 THR A CA 1
ATOM 2054 C C . THR A 1 264 ? 6.905 -15.508 -15.584 1.00 96.12 264 THR A C 1
ATOM 2056 O O . THR A 1 264 ? 5.683 -15.365 -15.521 1.00 96.12 264 THR A O 1
ATOM 2059 N N . LYS A 1 265 ? 7.508 -16.666 -15.282 1.00 96.56 265 LYS A N 1
ATOM 2060 C CA . LYS A 1 265 ? 6.791 -17.846 -14.779 1.00 96.56 265 LYS A CA 1
ATOM 2061 C C . LYS A 1 265 ? 6.042 -17.554 -13.473 1.00 96.56 265 LYS A C 1
ATOM 2063 O O . LYS A 1 265 ? 4.881 -17.930 -13.353 1.00 96.56 265 LYS A O 1
ATOM 2068 N N . ALA A 1 266 ? 6.663 -16.870 -12.513 1.00 97.50 266 ALA A N 1
ATOM 2069 C CA . ALA A 1 266 ? 6.001 -16.540 -11.251 1.00 97.50 266 ALA A CA 1
ATOM 2070 C C . ALA A 1 266 ? 4.767 -15.640 -11.450 1.00 97.50 266 ALA A C 1
ATOM 2072 O O . ALA A 1 266 ? 3.755 -15.863 -10.790 1.00 97.50 266 ALA A O 1
ATOM 2073 N N . ILE A 1 267 ? 4.799 -14.704 -12.410 1.00 97.56 267 ILE A N 1
ATOM 2074 C CA . ILE A 1 267 ? 3.610 -13.917 -12.788 1.00 97.56 267 ILE A CA 1
ATOM 2075 C C . ILE A 1 267 ? 2.504 -14.819 -13.353 1.00 97.56 267 ILE A C 1
ATOM 2077 O O . ILE A 1 267 ? 1.332 -14.642 -13.019 1.00 97.56 267 ILE A O 1
ATOM 2081 N N . GLU A 1 268 ? 2.845 -15.781 -14.216 1.00 97.44 268 GLU A N 1
ATOM 2082 C CA . GLU A 1 268 ? 1.860 -16.735 -14.746 1.00 97.44 268 GLU A CA 1
ATOM 2083 C C . GLU A 1 268 ? 1.231 -17.580 -13.635 1.00 97.44 268 GLU A C 1
ATOM 2085 O O . GLU A 1 268 ? 0.018 -17.805 -13.636 1.00 97.44 268 GLU A O 1
ATOM 2090 N N . ASP A 1 269 ? 2.046 -18.022 -12.679 1.00 97.81 269 ASP A N 1
ATOM 2091 C CA . ASP A 1 269 ? 1.589 -18.802 -11.534 1.00 97.81 269 ASP A CA 1
ATOM 2092 C C . ASP A 1 269 ? 0.685 -17.940 -10.619 1.00 97.81 269 ASP A C 1
ATOM 2094 O O . ASP A 1 269 ? -0.385 -18.402 -10.213 1.00 97.81 269 ASP A O 1
ATOM 2098 N N . TYR A 1 270 ? 1.027 -16.661 -10.391 1.00 98.38 270 TYR A N 1
ATOM 2099 C CA . TYR A 1 270 ? 0.167 -15.688 -9.697 1.00 98.38 270 TYR A CA 1
ATOM 2100 C C . TYR A 1 270 ? -1.178 -15.493 -10.407 1.00 98.38 270 TYR A C 1
ATOM 2102 O O . TYR A 1 270 ? -2.228 -15.584 -9.773 1.00 98.38 270 TYR A O 1
ATOM 2110 N N . LEU A 1 271 ? -1.180 -15.297 -11.730 1.00 98.31 271 LEU A N 1
ATOM 2111 C CA . LEU A 1 271 ? -2.412 -15.230 -12.526 1.00 98.31 271 LEU A CA 1
ATOM 2112 C C . LEU A 1 271 ? -3.235 -16.519 -12.408 1.00 98.31 271 LEU A C 1
ATOM 2114 O O . LEU A 1 271 ? -4.466 -16.467 -12.378 1.00 98.31 271 LEU A O 1
ATOM 2118 N N . GLY A 1 272 ? -2.582 -17.680 -12.347 1.00 98.25 272 GLY A N 1
ATOM 2119 C CA . GLY A 1 272 ? -3.236 -18.967 -12.123 1.00 98.25 272 GLY A CA 1
ATOM 2120 C C . GLY A 1 272 ? -3.987 -19.016 -10.792 1.00 98.25 272 GLY A C 1
ATOM 2121 O O . GLY A 1 272 ? -5.167 -19.387 -10.767 1.00 98.25 272 GLY A O 1
ATOM 2122 N N . GLU A 1 273 ? -3.330 -18.595 -9.712 1.00 98.38 273 GLU A N 1
ATOM 2123 C CA . GLU A 1 273 ? -3.920 -18.525 -8.373 1.00 98.38 273 GLU A CA 1
ATOM 2124 C C . GLU A 1 273 ? -5.022 -17.465 -8.287 1.00 98.38 273 GLU A C 1
ATOM 2126 O O . GLU A 1 273 ? -6.131 -17.773 -7.844 1.00 98.38 273 GLU A O 1
ATOM 2131 N N . LEU A 1 274 ? -4.793 -16.251 -8.794 1.00 98.06 274 LEU A N 1
ATOM 2132 C CA . LEU A 1 274 ? -5.806 -15.194 -8.808 1.00 98.06 274 LEU A CA 1
ATOM 2133 C C . LEU A 1 274 ? -7.054 -15.627 -9.592 1.00 98.06 274 LEU A C 1
ATOM 2135 O O . LEU A 1 274 ? -8.170 -15.477 -9.103 1.00 98.06 274 LEU A O 1
ATOM 2139 N N . ARG A 1 275 ? -6.896 -16.259 -10.764 1.00 98.50 275 ARG A N 1
ATOM 2140 C CA . ARG A 1 275 ? -8.023 -16.782 -11.562 1.00 98.50 275 ARG A CA 1
ATOM 2141 C C . ARG A 1 275 ? -8.838 -17.827 -10.799 1.00 98.50 275 ARG A C 1
ATOM 2143 O O . ARG A 1 275 ? -10.064 -17.843 -10.911 1.00 98.50 275 ARG A O 1
ATOM 2150 N N . LYS A 1 276 ? -8.174 -18.731 -10.073 1.00 98.25 276 LYS A N 1
ATOM 2151 C CA . LYS A 1 276 ? -8.836 -19.751 -9.244 1.00 98.25 276 LYS A CA 1
ATOM 2152 C C . LYS A 1 276 ? -9.664 -19.099 -8.140 1.00 98.25 276 LYS A C 1
ATOM 2154 O O . LYS A 1 276 ? -10.847 -19.405 -8.014 1.00 98.25 276 LYS A O 1
ATOM 2159 N N . ASN A 1 277 ? -9.058 -18.180 -7.397 1.00 98.06 277 ASN A N 1
ATOM 2160 C CA . ASN A 1 277 ? -9.709 -17.513 -6.274 1.00 98.06 277 ASN A CA 1
ATOM 2161 C C . ASN A 1 277 ? -10.835 -16.583 -6.739 1.00 98.06 277 ASN A C 1
ATOM 2163 O O . ASN A 1 277 ? -11.903 -16.597 -6.144 1.00 98.06 277 ASN A O 1
ATOM 2167 N N . LEU A 1 278 ? -10.692 -15.887 -7.871 1.00 98.12 278 LEU A N 1
ATOM 2168 C CA . LEU A 1 278 ? -11.784 -15.109 -8.472 1.00 98.12 278 LEU A CA 1
ATOM 2169 C C . LEU A 1 278 ? -13.038 -15.949 -8.748 1.00 98.12 278 LEU A C 1
ATOM 2171 O O . LEU A 1 278 ? -14.148 -15.468 -8.535 1.00 98.12 278 LEU A O 1
ATOM 2175 N N . ARG A 1 279 ? -12.878 -17.205 -9.191 1.00 98.00 279 ARG A N 1
ATOM 2176 C CA . ARG A 1 279 ? -14.012 -18.128 -9.374 1.00 98.00 279 ARG A CA 1
ATOM 2177 C C . ARG A 1 279 ? -14.641 -18.512 -8.037 1.00 98.00 279 ARG A C 1
ATOM 2179 O O . ARG A 1 279 ? -15.858 -18.445 -7.914 1.00 98.00 279 ARG A O 1
ATOM 2186 N N . ASN A 1 280 ? -13.824 -18.845 -7.035 1.00 96.81 280 ASN A N 1
ATOM 2187 C CA . ASN A 1 280 ? -14.313 -19.149 -5.687 1.00 96.81 280 ASN A CA 1
ATOM 2188 C C . ASN A 1 280 ? -15.092 -17.967 -5.089 1.00 96.81 280 ASN A C 1
ATOM 2190 O O . ASN A 1 280 ? -16.182 -18.157 -4.551 1.00 96.81 280 ASN A O 1
ATOM 2194 N N . ILE A 1 281 ? -14.549 -16.752 -5.210 1.00 97.19 281 ILE A N 1
ATOM 2195 C CA . ILE A 1 281 ? -15.152 -15.506 -4.726 1.00 97.19 281 ILE A CA 1
ATOM 2196 C C . ILE A 1 281 ? -16.478 -15.243 -5.443 1.00 97.19 281 ILE A C 1
ATOM 2198 O O . ILE A 1 281 ? -17.460 -14.878 -4.801 1.00 97.19 281 ILE A O 1
ATOM 2202 N N . GLU A 1 282 ? -16.543 -15.455 -6.760 1.00 96.75 282 GLU A N 1
ATOM 2203 C CA . GLU A 1 282 ? -17.773 -15.301 -7.546 1.00 96.75 282 GLU A CA 1
ATOM 2204 C C . GLU A 1 282 ? -18.863 -16.300 -7.125 1.00 96.75 282 GLU A C 1
ATOM 2206 O O . GLU A 1 282 ? -20.023 -15.915 -6.961 1.00 96.75 282 GLU A O 1
ATOM 2211 N N . GLU A 1 283 ? -18.497 -17.561 -6.885 1.00 96.75 283 GLU A N 1
ATOM 2212 C CA . GLU A 1 283 ? -19.420 -18.605 -6.422 1.00 96.75 283 GLU A CA 1
ATOM 2213 C C . GLU A 1 283 ? -19.926 -18.345 -4.995 1.00 96.75 283 GLU A C 1
ATOM 2215 O O . GLU A 1 283 ? -21.123 -18.473 -4.718 1.00 96.75 283 GLU A O 1
ATOM 2220 N N . LYS A 1 284 ? -19.025 -17.958 -4.086 1.00 95.12 284 LYS A N 1
ATOM 2221 C CA . LYS A 1 284 ? -19.325 -17.753 -2.659 1.00 95.12 284 LYS A CA 1
ATOM 2222 C C . LYS A 1 284 ? -19.860 -16.358 -2.340 1.00 95.12 284 LYS A C 1
ATOM 2224 O O . LYS A 1 284 ? -20.430 -16.170 -1.267 1.00 95.12 284 LYS A O 1
ATOM 2229 N N . LYS A 1 285 ? -19.685 -15.395 -3.250 1.00 96.12 285 LYS A N 1
ATOM 2230 C CA . LYS A 1 285 ? -20.021 -13.966 -3.097 1.00 96.12 285 LYS A CA 1
ATOM 2231 C C . LYS A 1 285 ? -19.351 -13.290 -1.899 1.00 96.12 285 LYS A C 1
ATOM 2233 O O . LYS A 1 285 ? -19.901 -12.353 -1.327 1.00 96.12 285 LYS A O 1
ATOM 2238 N N . LYS A 1 286 ? -18.177 -13.778 -1.512 1.00 93.81 286 LYS A N 1
ATOM 2239 C CA . LYS A 1 286 ? -17.337 -13.222 -0.449 1.00 93.81 286 LYS A CA 1
ATOM 2240 C C . LYS A 1 286 ? -15.896 -13.653 -0.675 1.00 93.81 286 LYS A C 1
ATOM 2242 O O . LYS A 1 286 ? -15.663 -14.694 -1.288 1.00 93.81 286 LYS A O 1
ATOM 2247 N N . ILE A 1 287 ? -14.966 -12.872 -0.147 1.00 89.25 287 ILE A N 1
ATOM 2248 C CA . ILE A 1 287 ? -13.560 -13.258 -0.054 1.00 89.25 287 ILE A CA 1
ATOM 2249 C C . ILE A 1 287 ? -13.388 -14.022 1.257 1.00 89.25 287 ILE A C 1
ATOM 2251 O O . ILE A 1 287 ? -13.858 -13.572 2.303 1.00 89.25 287 ILE A O 1
ATOM 2255 N N . GLU A 1 288 ? -12.781 -15.202 1.211 1.00 91.31 288 GLU A N 1
ATOM 2256 C CA . GLU A 1 288 ? -12.433 -15.966 2.408 1.00 91.31 288 GLU A CA 1
ATOM 2257 C C . GLU A 1 288 ? -10.939 -15.844 2.710 1.00 91.31 288 GLU A C 1
ATOM 2259 O O . GLU A 1 288 ? -10.128 -15.615 1.815 1.00 91.31 288 GLU A O 1
ATOM 2264 N N . LEU A 1 289 ? -10.561 -16.071 3.972 1.00 85.62 289 LEU A N 1
ATOM 2265 C CA . LEU A 1 289 ? -9.162 -16.036 4.403 1.00 85.62 289 LEU A CA 1
ATOM 2266 C C . LEU A 1 289 ? -8.262 -16.921 3.526 1.00 85.62 289 LEU A C 1
ATOM 2268 O O . LEU A 1 289 ? -7.195 -16.494 3.104 1.00 85.62 289 LEU A O 1
ATOM 2272 N N . ASN A 1 290 ? -8.735 -18.120 3.175 1.00 89.94 290 ASN A N 1
ATOM 2273 C CA . ASN A 1 290 ? -7.999 -19.040 2.307 1.00 89.94 290 ASN A CA 1
ATOM 2274 C C . ASN A 1 290 ? -7.720 -18.455 0.910 1.00 89.94 290 ASN A C 1
ATOM 2276 O O . ASN A 1 290 ? -6.709 -18.812 0.303 1.00 89.94 290 ASN A O 1
ATOM 2280 N N . ASP A 1 291 ? -8.606 -17.597 0.389 1.00 93.62 291 ASP A N 1
ATOM 2281 C CA . ASP A 1 291 ? -8.391 -16.938 -0.901 1.00 93.62 291 ASP A CA 1
ATOM 2282 C C . ASP A 1 291 ? -7.240 -15.924 -0.775 1.00 93.62 291 ASP A C 1
ATOM 2284 O O . ASP A 1 291 ? -6.320 -15.929 -1.598 1.00 93.62 291 ASP A O 1
ATOM 2288 N N . VAL A 1 292 ? -7.245 -15.120 0.299 1.00 86.62 292 VAL A N 1
ATOM 2289 C CA . VAL A 1 292 ? -6.187 -14.140 0.613 1.00 86.62 292 VAL A CA 1
ATOM 2290 C C . VAL A 1 292 ? -4.841 -14.835 0.809 1.00 86.62 292 VAL A C 1
ATOM 2292 O O . VAL A 1 292 ? -3.881 -14.499 0.122 1.00 86.62 292 VAL A O 1
ATOM 2295 N N . GLU A 1 293 ? -4.778 -15.864 1.656 1.00 85.50 293 GLU A N 1
ATOM 2296 C CA . GLU A 1 293 ? -3.544 -16.607 1.952 1.00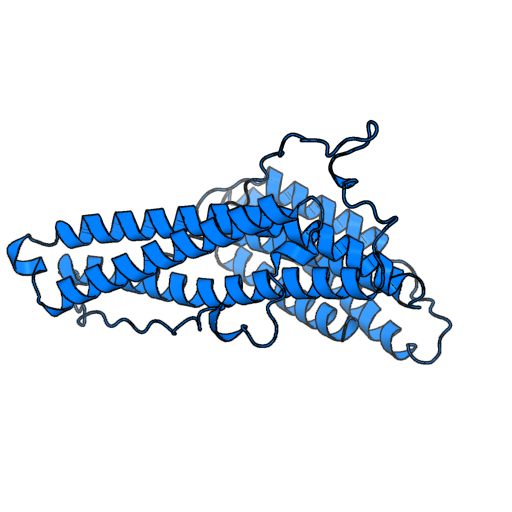 85.50 293 GLU A CA 1
ATOM 2297 C C . GLU A 1 293 ? -2.967 -17.323 0.718 1.00 85.50 293 GLU A C 1
ATOM 2299 O O . GLU A 1 293 ? -1.754 -17.525 0.610 1.00 85.50 293 GLU A O 1
ATOM 2304 N N . SER A 1 294 ? -3.804 -17.771 -0.229 1.00 95.00 294 SER A N 1
ATOM 2305 C CA . SER A 1 294 ? -3.300 -18.373 -1.474 1.00 95.00 294 SER A CA 1
ATOM 2306 C C . SER A 1 294 ? -2.702 -17.336 -2.413 1.00 95.00 294 SER A C 1
ATOM 2308 O O . SER A 1 294 ? -1.650 -17.582 -3.008 1.00 95.00 294 SER A O 1
ATOM 2310 N N . ILE A 1 295 ? -3.342 -16.172 -2.517 1.00 94.50 295 ILE A N 1
ATOM 2311 C CA . ILE A 1 295 ? -2.857 -15.065 -3.343 1.00 94.50 295 ILE A CA 1
ATOM 2312 C C . ILE A 1 295 ? -1.586 -14.460 -2.734 1.00 94.50 295 ILE A C 1
ATOM 2314 O O . ILE A 1 295 ? -0.637 -14.216 -3.477 1.00 94.50 295 ILE A O 1
ATOM 2318 N N . GLU A 1 296 ? -1.517 -14.305 -1.409 1.00 90.56 296 GLU A N 1
ATOM 2319 C CA . GLU A 1 296 ? -0.330 -13.827 -0.684 1.00 90.56 296 GLU A CA 1
ATOM 2320 C C . GLU A 1 296 ? 0.889 -14.720 -0.948 1.00 90.56 296 GLU A C 1
ATOM 2322 O O . GLU A 1 296 ? 1.944 -14.239 -1.356 1.00 90.56 296 GLU A O 1
ATOM 2327 N N . ARG A 1 297 ? 0.739 -16.047 -0.844 1.00 91.00 297 ARG A N 1
ATOM 2328 C CA . ARG A 1 297 ? 1.838 -16.985 -1.147 1.00 91.00 297 ARG A CA 1
ATOM 2329 C C . ARG A 1 297 ? 2.347 -16.855 -2.586 1.00 91.00 297 ARG A C 1
ATOM 2331 O O . ARG A 1 297 ? 3.548 -16.979 -2.836 1.00 91.00 297 ARG A O 1
ATOM 2338 N N . ALA A 1 298 ? 1.446 -16.639 -3.544 1.00 96.81 298 ALA A N 1
ATOM 2339 C CA . ALA A 1 298 ? 1.826 -16.431 -4.939 1.00 96.81 298 ALA A CA 1
ATOM 2340 C C . ALA A 1 298 ? 2.508 -15.067 -5.151 1.00 96.81 298 ALA A C 1
ATOM 2342 O O . ALA A 1 298 ? 3.476 -14.968 -5.913 1.00 96.81 298 ALA A O 1
ATOM 2343 N N . TYR A 1 299 ? 2.033 -14.034 -4.455 1.00 91.94 299 TYR A N 1
ATOM 2344 C CA . TYR A 1 299 ? 2.623 -12.699 -4.418 1.00 91.94 299 TYR A CA 1
ATOM 2345 C C . TYR A 1 299 ? 4.055 -12.730 -3.861 1.00 91.94 299 TYR A C 1
ATOM 2347 O O . TYR A 1 299 ? 4.978 -12.294 -4.551 1.00 91.94 299 TYR A O 1
ATOM 2355 N N . ASP A 1 300 ? 4.273 -13.352 -2.701 1.00 85.50 300 ASP A N 1
ATOM 2356 C CA . ASP A 1 300 ? 5.592 -13.484 -2.065 1.00 85.50 300 ASP A CA 1
ATOM 2357 C C . ASP A 1 300 ? 6.604 -14.196 -2.969 1.00 85.50 300 ASP A C 1
ATOM 2359 O O . ASP A 1 300 ? 7.758 -13.772 -3.114 1.00 85.50 300 ASP A O 1
ATOM 2363 N N . ASN A 1 301 ? 6.169 -15.273 -3.632 1.00 93.81 301 ASN A N 1
ATOM 2364 C CA . ASN A 1 301 ? 6.998 -15.961 -4.614 1.00 93.81 301 ASN A CA 1
ATOM 2365 C C . ASN A 1 301 ? 7.352 -15.035 -5.790 1.00 93.81 301 ASN A C 1
ATOM 2367 O O . ASN A 1 301 ? 8.512 -14.997 -6.206 1.00 93.81 301 ASN A O 1
ATOM 2371 N N . THR A 1 302 ? 6.388 -14.262 -6.294 1.00 93.69 302 THR A N 1
ATOM 2372 C CA . THR A 1 302 ? 6.600 -13.320 -7.405 1.00 93.69 302 THR A CA 1
ATOM 2373 C C . THR A 1 302 ? 7.595 -12.225 -7.029 1.00 93.69 302 THR A C 1
ATOM 2375 O O . THR A 1 302 ? 8.556 -12.014 -7.773 1.00 93.69 302 THR A O 1
ATOM 2378 N N . ILE A 1 303 ? 7.458 -11.618 -5.845 1.00 88.75 303 ILE A N 1
ATOM 2379 C CA . ILE A 1 303 ? 8.426 -10.646 -5.310 1.00 88.75 303 ILE A CA 1
ATOM 2380 C C . ILE A 1 303 ? 9.816 -11.253 -5.197 1.00 88.75 303 ILE A C 1
ATOM 2382 O O . ILE A 1 303 ? 10.804 -10.638 -5.601 1.00 88.75 303 ILE A O 1
ATOM 2386 N N . SER A 1 304 ? 9.918 -12.471 -4.664 1.00 83.44 304 SER A N 1
ATOM 2387 C CA . SER A 1 304 ? 11.207 -13.148 -4.545 1.00 83.44 304 SER A CA 1
ATOM 2388 C C . SER A 1 304 ? 11.876 -13.314 -5.913 1.00 83.44 304 SER A C 1
ATOM 2390 O O . SER A 1 304 ? 13.069 -13.031 -6.058 1.00 83.44 304 SER A O 1
ATOM 2392 N N . LYS A 1 305 ? 11.133 -13.733 -6.947 1.00 94.75 305 LYS A N 1
ATOM 2393 C CA . LYS A 1 305 ? 11.692 -13.877 -8.303 1.00 94.75 305 LYS A CA 1
ATOM 2394 C C . LYS A 1 305 ? 12.034 -12.534 -8.939 1.00 94.75 305 LYS A C 1
ATOM 2396 O O . LYS A 1 305 ? 13.092 -12.435 -9.557 1.00 94.75 305 LYS A O 1
ATOM 2401 N N . TYR A 1 306 ? 11.202 -11.516 -8.736 1.00 91.38 306 TYR A N 1
ATOM 2402 C CA . TYR A 1 306 ? 11.469 -10.150 -9.179 1.00 91.38 306 TYR A CA 1
ATOM 2403 C C . TYR A 1 306 ? 12.792 -9.636 -8.608 1.00 91.38 306 TYR A C 1
ATOM 2405 O O . TYR A 1 306 ? 13.684 -9.264 -9.367 1.00 91.38 306 TYR A O 1
ATOM 2413 N N . ASN A 1 307 ? 12.961 -9.713 -7.284 1.00 83.31 307 ASN A N 1
ATOM 2414 C CA . ASN A 1 307 ? 14.166 -9.251 -6.601 1.00 83.31 307 ASN A CA 1
ATOM 2415 C C . ASN A 1 307 ? 15.419 -9.964 -7.120 1.00 83.31 307 ASN A C 1
ATOM 2417 O O . ASN A 1 307 ? 16.423 -9.309 -7.377 1.00 83.31 307 ASN A O 1
ATOM 2421 N N . ASN A 1 308 ? 15.361 -11.280 -7.348 1.00 84.69 308 ASN A N 1
ATOM 2422 C CA . ASN A 1 308 ? 16.485 -12.026 -7.927 1.00 84.69 308 ASN A CA 1
ATOM 2423 C C . ASN A 1 308 ? 16.826 -11.581 -9.361 1.00 84.69 308 ASN A C 1
ATOM 2425 O O . ASN A 1 308 ? 17.988 -11.614 -9.763 1.00 84.69 308 ASN A O 1
ATOM 2429 N N . PHE A 1 309 ? 15.826 -11.177 -10.146 1.00 89.69 309 PHE A N 1
ATOM 2430 C CA . PHE A 1 309 ? 16.052 -10.680 -11.498 1.00 89.69 309 PHE A CA 1
ATOM 2431 C C . PHE A 1 309 ? 16.707 -9.293 -11.498 1.00 89.69 309 PHE A C 1
ATOM 2433 O O . PHE A 1 309 ? 17.702 -9.101 -12.204 1.00 89.69 309 PHE A O 1
ATOM 2440 N N . VAL A 1 310 ? 16.205 -8.355 -10.691 1.00 84.44 310 VAL A N 1
ATOM 2441 C CA . VAL A 1 310 ? 16.672 -6.956 -10.700 1.00 84.44 310 VAL A CA 1
ATOM 2442 C C . VAL A 1 310 ? 17.915 -6.681 -9.842 1.00 84.44 310 VAL A C 1
ATOM 2444 O O . VAL A 1 310 ? 18.507 -5.619 -10.006 1.00 84.44 310 VAL A O 1
ATOM 2447 N N . SER A 1 311 ? 18.314 -7.608 -8.958 1.00 76.06 311 SER A N 1
ATOM 2448 C CA . SER A 1 311 ? 19.538 -7.505 -8.128 1.00 76.06 311 SER A CA 1
ATOM 2449 C C . SER A 1 311 ? 20.810 -7.712 -8.932 1.00 76.06 311 SER A C 1
ATOM 2451 O O . SER A 1 311 ? 21.729 -6.877 -8.863 1.00 76.06 311 SER A O 1
#

Secondary structure (DSSP, 8-state):
-----------PPP---SS----GGG-S-GGG--HHHHHHHHHHHHHHHHHHHHHHHHHHHHHHHHHHHHHHHHT-TT-PPP---------GGGG-SS---GGGGGGGGHHHHHHHHHHHHHHHHHHHHHHHHHHHHHHTTTHHHHTTHHHHHHHHHHHHHHHHHHHHHHHHHHHHHHHHHHHHHHHTTT-TTHHHHHHHHHHHHHHHHHHHHHHHHHHTT---HHHHHHHHHHHHHHHHHH-S------GGGSTHHHHHHHHHHHHHHHHHHHHHHHHHHHHHTS--HHHHHHHHHHHHHHHHHHHHHH-

Radius of gyration: 22.7 Å; chains: 1; bounding box: 48×46×63 Å

Sequence (311 aa):
MVLLLLLALTTVGAISCKGDGKNPSDSVETADLNQESANLMIESSNKFLDLSRKRNGNIDRTLNYTEHVADYISGKRTAIKPNLVLIPIISTSAFNKKEVNLADAFGCKKDEVAKLHEETNTKFKLMTDKTAELKSYIDAEDFKDDKGEKAKTLIAEIETAIEEYFTANASLLSLTQPMADKAEEVILKDHPLKDYIIGAKKAMNSVEESYSQVADQYNNEALDLAALKASYAEIEKISNALKKDFSVTDTNYTDKKGYYENFTKAIEDYLGELRKNLRNIEEKKKIELNDVESIERAYDNTISKYNNFVS